Protein AF-A0A7D9E932-F1 (afdb_monomer_lite)

pLDDT: mean 78.74, std 15.45, range [31.06, 96.38]

Secondary structure (DSSP, 8-state):
---SHHHHHH--TTPPPPP---TTSPPPTTHHHHHHSHHHHHHHHHHHHHHHHT----TT--EEEEETTEEEEEEE-TT--EEEEE-GGG------HHHHHHHHHHHHHHTSS-S-EEEE-S-HHHHHHHHHHTTTSTTEEEE--S--S-----TT--HHHHHHHHHH-HHHHHHHHSTTS-SS--HHHHHHHHHHHHHHH-SS---HHHHHHHHHHTT-

Foldseek 3Di:
DDACPVLVVQQDPPQDADADDADPDDQPPPNVNLVSHPNSVLNVQVRVVVVCQQDQDPQPDWDWGDHQQWIWIWGADPVGHIDIDTDVQLRHNDDDPLVSVLSVLLVVQVVVPDPAAEAEDLDVVSVVVCLVCCVSHPRYHYDDPDDDPDRDDDPPFDPVLLVVLCVPDVVSVVLVVCVPVDPHQDPVSVVSVQQSQCVRQHVDPDGSVVSVVCVVVVVD

Organism: Paramuricea clavata (NCBI:txid317549)

Radius of gyration: 20.84 Å; chains: 1; bounding box: 45×41×61 Å

Sequence (220 aa):
MTLGIERTRRAGKGSEVIKIYGKTQKTPSQFKKFLAHGSNKEHLVEFLFKTWQDLYLRTNIKLIISHGIHCHQLTWDTHGKCHVEDVEGLISDHEEAETRLLLHAKNASDTGEHSSVVIRSPDTDVAISCLRFSVAVPHLYFQTGNGCDSTSAFYGKGKKKAYDVMKSDAKFIECFAGLGESFTASPELVEVLEEFTCKLYSDSSEEIDVCRYKLIAVAS

Structure (mmCIF, N/CA/C/O backbone):
data_AF-A0A7D9E932-F1
#
_entry.id   AF-A0A7D9E932-F1
#
loop_
_atom_site.group_PDB
_atom_site.id
_atom_site.type_symbol
_atom_site.label_atom_id
_atom_site.label_alt_id
_atom_site.label_comp_id
_atom_site.label_asym_id
_atom_site.label_entity_id
_atom_site.label_seq_id
_atom_site.pdbx_PDB_ins_code
_atom_site.Cartn_x
_atom_site.Cartn_y
_atom_site.Cartn_z
_atom_site.occupancy
_atom_site.B_iso_or_equiv
_atom_site.auth_seq_id
_atom_site.auth_comp_id
_atom_site.auth_asym_id
_atom_site.auth_atom_id
_atom_site.pdbx_PDB_model_num
ATOM 1 N N . MET A 1 1 ? 17.860 4.569 15.428 1.00 35.81 1 MET A N 1
ATOM 2 C CA . MET A 1 1 ? 17.926 3.920 14.102 1.00 35.81 1 MET A CA 1
ATOM 3 C C . MET A 1 1 ? 17.838 2.425 14.318 1.00 35.81 1 MET A C 1
ATOM 5 O O . MET A 1 1 ? 18.832 1.809 14.674 1.00 35.81 1 MET A O 1
ATOM 9 N N . THR A 1 2 ? 16.644 1.864 14.177 1.00 36.22 2 THR A N 1
ATOM 10 C CA . THR A 1 2 ? 16.392 0.439 14.406 1.00 36.22 2 THR A CA 1
ATOM 11 C C . THR A 1 2 ? 15.585 -0.070 13.218 1.00 36.22 2 THR A C 1
ATOM 13 O O . THR A 1 2 ? 14.372 -0.209 13.278 1.00 36.22 2 THR A O 1
ATOM 16 N N . LEU A 1 3 ? 16.281 -0.223 12.091 1.00 45.44 3 LEU A N 1
ATOM 17 C CA . LEU A 1 3 ? 15.737 -0.727 10.830 1.00 45.44 3 LEU A CA 1
ATOM 18 C C . LEU A 1 3 ? 15.471 -2.235 10.947 1.00 45.44 3 LEU A C 1
ATOM 20 O O . LEU A 1 3 ? 16.340 -2.980 11.399 1.00 45.44 3 LEU A O 1
ATOM 24 N N . GLY A 1 4 ? 14.309 -2.703 10.500 1.00 52.91 4 GLY A N 1
ATOM 25 C CA . GLY A 1 4 ? 14.080 -4.098 10.132 1.00 52.91 4 GLY A CA 1
ATOM 26 C C . GLY A 1 4 ? 13.747 -5.064 11.262 1.00 52.91 4 GLY A C 1
ATOM 27 O O . GLY A 1 4 ? 13.731 -6.268 10.998 1.00 52.91 4 GLY A O 1
ATOM 28 N N . ILE A 1 5 ? 13.506 -4.612 12.500 1.00 53.53 5 ILE A N 1
ATOM 29 C CA . ILE A 1 5 ? 13.290 -5.525 13.642 1.00 53.53 5 ILE A CA 1
ATOM 30 C C . ILE A 1 5 ? 12.105 -6.459 13.382 1.00 53.53 5 ILE A C 1
ATOM 32 O O . ILE A 1 5 ? 12.244 -7.675 13.517 1.00 53.53 5 ILE A O 1
ATOM 36 N 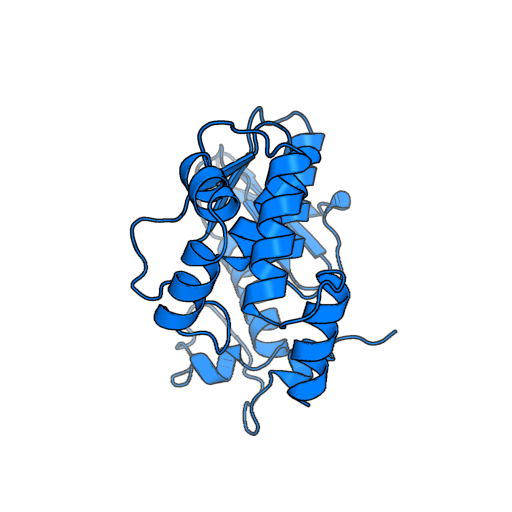N . GLU A 1 6 ? 10.957 -5.923 12.968 1.00 53.88 6 GLU A N 1
ATOM 37 C CA . GLU A 1 6 ? 9.741 -6.725 12.807 1.00 53.88 6 GLU A CA 1
ATOM 38 C C . GLU A 1 6 ? 9.848 -7.682 11.610 1.00 53.88 6 GLU A C 1
ATOM 40 O O . GLU A 1 6 ? 9.486 -8.859 11.705 1.00 53.88 6 GLU A O 1
ATOM 45 N N . ARG A 1 7 ? 10.440 -7.231 10.496 1.00 55.00 7 ARG A N 1
ATOM 46 C CA . ARG A 1 7 ? 10.747 -8.092 9.339 1.00 55.00 7 ARG A CA 1
ATOM 47 C C . ARG A 1 7 ? 11.732 -9.207 9.685 1.00 55.00 7 ARG A C 1
ATOM 49 O O . ARG A 1 7 ? 11.560 -10.328 9.208 1.00 55.00 7 ARG A O 1
ATOM 56 N N . THR A 1 8 ? 12.725 -8.918 10.524 1.00 57.69 8 THR A N 1
ATOM 57 C CA . THR A 1 8 ? 13.708 -9.904 10.995 1.00 57.69 8 THR A CA 1
ATOM 58 C C . THR A 1 8 ? 13.064 -10.901 11.956 1.00 57.69 8 THR A C 1
ATOM 60 O O . THR A 1 8 ? 13.321 -12.097 11.852 1.00 57.69 8 THR A O 1
ATOM 63 N N . ARG A 1 9 ? 12.155 -10.448 12.829 1.00 60.19 9 ARG A N 1
ATOM 64 C CA . ARG A 1 9 ? 11.385 -11.310 13.739 1.00 60.19 9 ARG A CA 1
ATOM 65 C C . ARG A 1 9 ? 10.474 -12.285 12.988 1.00 60.19 9 ARG A C 1
ATOM 67 O O . ARG A 1 9 ? 10.346 -13.437 13.389 1.00 60.19 9 ARG A O 1
ATOM 74 N N . ARG A 1 10 ? 9.851 -11.841 11.887 1.00 56.34 10 ARG A N 1
ATOM 75 C CA . ARG A 1 10 ? 8.979 -12.677 11.036 1.00 56.34 10 ARG A CA 1
ATOM 76 C C . ARG A 1 10 ? 9.749 -13.602 10.084 1.00 56.34 10 ARG A C 1
ATOM 78 O O . ARG A 1 10 ? 9.137 -14.497 9.495 1.00 56.34 10 ARG A O 1
ATOM 85 N N . ALA A 1 11 ? 11.057 -13.405 9.905 1.00 58.44 11 ALA A N 1
ATOM 86 C CA . ALA A 1 11 ? 11.866 -14.261 9.049 1.00 58.44 11 ALA A CA 1
ATOM 87 C C . ALA A 1 11 ? 12.003 -15.657 9.682 1.00 58.44 11 ALA A C 1
ATOM 89 O O . ALA A 1 11 ? 12.594 -15.837 10.745 1.00 58.44 11 ALA A O 1
ATOM 90 N N . GLY A 1 12 ? 11.436 -16.674 9.030 1.00 56.25 12 GLY A N 1
ATOM 91 C CA . GLY A 1 12 ? 11.575 -18.059 9.477 1.00 56.25 12 GLY A CA 1
ATOM 92 C C . GLY A 1 12 ? 13.026 -18.541 9.361 1.00 56.25 12 GLY A C 1
ATOM 93 O O . GLY A 1 12 ? 13.705 -18.249 8.377 1.00 56.25 12 GLY A O 1
ATOM 94 N N . LYS A 1 13 ? 13.505 -19.328 10.335 1.00 56.84 13 LYS A N 1
ATOM 95 C CA . LYS A 1 13 ? 14.818 -19.995 10.242 1.00 56.84 13 LYS A CA 1
ATOM 96 C C . LYS A 1 13 ? 14.912 -20.792 8.927 1.00 56.84 13 LYS A C 1
ATOM 98 O O . LYS A 1 13 ? 14.052 -21.627 8.649 1.00 56.84 13 LYS A O 1
ATOM 103 N N . GLY A 1 14 ? 15.964 -20.548 8.140 1.00 60.78 14 GLY A N 1
ATOM 104 C CA . GLY A 1 14 ? 16.269 -21.298 6.911 1.00 60.78 14 GLY A CA 1
ATOM 105 C C . GLY A 1 14 ? 15.726 -20.717 5.597 1.00 60.78 14 GLY A C 1
ATOM 106 O O . GLY A 1 14 ? 15.675 -21.441 4.606 1.00 60.78 14 GLY A O 1
ATOM 107 N N . SER A 1 15 ? 15.297 -19.451 5.552 1.00 62.91 15 SER A N 1
ATOM 108 C CA . SER A 1 15 ? 15.004 -18.761 4.285 1.00 62.91 15 SER A CA 1
ATOM 109 C C . SER A 1 15 ? 16.269 -18.140 3.685 1.00 62.91 15 SER A C 1
ATOM 111 O O . SER A 1 15 ? 16.874 -17.273 4.312 1.00 62.91 15 SER A O 1
AT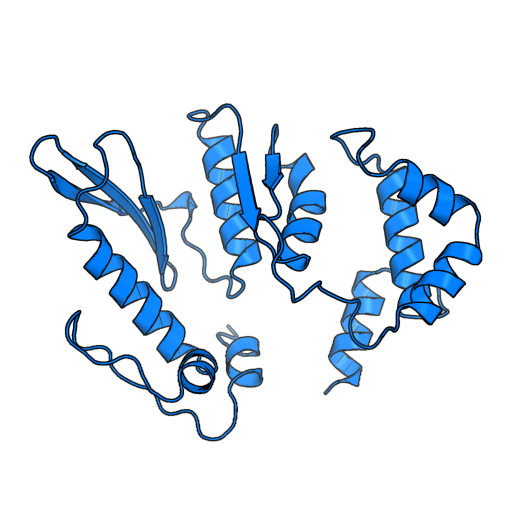OM 113 N N . GLU A 1 16 ? 16.643 -18.548 2.473 1.00 77.19 16 GLU A N 1
ATOM 114 C CA . GLU A 1 16 ? 17.755 -17.952 1.721 1.00 77.19 16 GLU A CA 1
ATOM 115 C C . GLU A 1 16 ? 17.305 -16.730 0.906 1.00 77.19 16 GLU A C 1
ATOM 117 O O . GLU A 1 16 ? 16.154 -16.629 0.460 1.00 77.19 16 GLU A O 1
ATOM 122 N N . VAL A 1 17 ? 18.236 -15.798 0.688 1.00 82.12 17 VAL A N 1
ATOM 123 C CA . VAL A 1 17 ? 18.034 -14.665 -0.221 1.00 82.12 17 VAL A CA 1
ATOM 124 C C . VAL A 1 17 ? 18.154 -15.165 -1.658 1.00 82.12 17 VAL A C 1
ATOM 126 O O . VAL A 1 17 ? 19.215 -15.625 -2.075 1.00 82.12 17 VAL A O 1
ATOM 129 N N . ILE A 1 18 ? 17.075 -15.055 -2.431 1.00 85.06 18 ILE A N 1
ATOM 130 C CA . ILE A 1 18 ? 17.040 -15.467 -3.837 1.00 85.06 18 ILE A CA 1
ATOM 131 C C . ILE A 1 18 ? 17.105 -14.212 -4.706 1.00 85.06 18 ILE A C 1
ATOM 133 O O . ILE A 1 18 ? 16.256 -13.327 -4.598 1.00 85.06 18 ILE A O 1
ATOM 137 N N . LYS A 1 19 ? 18.096 -14.141 -5.601 1.00 85.62 19 LYS A N 1
ATOM 138 C CA . LYS A 1 19 ? 18.164 -13.082 -6.617 1.00 85.62 19 LYS A CA 1
ATOM 139 C C . LYS A 1 19 ? 17.120 -13.306 -7.710 1.00 85.62 19 LYS A C 1
ATOM 141 O O . LYS A 1 19 ? 16.873 -14.436 -8.137 1.00 85.62 19 LYS A O 1
ATOM 146 N N . ILE A 1 20 ? 16.538 -12.206 -8.179 1.00 89.75 20 ILE A N 1
ATOM 147 C CA . ILE A 1 20 ? 15.634 -12.183 -9.328 1.00 89.75 20 ILE A CA 1
ATOM 148 C C . ILE A 1 20 ? 16.407 -11.617 -10.519 1.00 89.75 20 ILE A C 1
ATOM 150 O O . ILE A 1 20 ? 16.841 -10.469 -10.491 1.00 89.75 20 ILE A O 1
ATOM 154 N N . TYR A 1 21 ? 16.605 -12.438 -11.546 1.00 87.12 21 TYR A N 1
ATOM 155 C CA . TYR A 1 21 ? 17.404 -12.118 -12.729 1.00 87.12 21 TYR A CA 1
ATOM 156 C C . TYR A 1 21 ? 16.566 -11.576 -13.891 1.00 87.12 21 TYR A C 1
ATOM 158 O O . TYR A 1 21 ? 17.097 -10.866 -14.740 1.00 87.12 21 TYR A O 1
ATOM 166 N N . GLY A 1 22 ? 15.269 -11.893 -13.956 1.00 87.19 22 GLY A N 1
ATOM 167 C CA . GLY A 1 22 ? 14.402 -11.397 -15.024 1.00 87.19 22 GLY A CA 1
ATOM 168 C C . GLY A 1 22 ? 13.096 -12.170 -15.190 1.00 87.19 22 GLY A C 1
ATOM 169 O O . GLY A 1 22 ? 12.812 -13.121 -14.464 1.00 87.19 22 GLY A O 1
ATOM 170 N N . LYS A 1 23 ? 12.308 -11.764 -16.191 1.00 87.81 23 LYS A N 1
ATOM 171 C CA . LYS A 1 23 ? 10.925 -12.227 -16.429 1.00 87.81 23 LYS A CA 1
ATOM 172 C C . LYS A 1 23 ? 10.796 -13.716 -16.762 1.00 87.81 23 LYS A C 1
ATOM 174 O O . LYS A 1 23 ? 9.731 -14.291 -16.584 1.00 87.81 23 LYS A O 1
ATOM 179 N N . THR A 1 24 ? 11.863 -14.337 -17.258 1.00 90.69 24 THR A N 1
ATOM 180 C CA . THR A 1 24 ? 11.888 -15.755 -17.651 1.00 90.69 24 THR A CA 1
ATOM 181 C C . THR A 1 24 ? 12.283 -16.689 -16.508 1.00 90.69 24 THR A C 1
ATOM 183 O O . THR A 1 24 ? 12.216 -17.911 -16.658 1.00 90.69 24 THR A O 1
ATOM 186 N N . GLN A 1 25 ? 12.698 -16.144 -15.360 1.00 91.56 25 GLN A N 1
ATOM 187 C CA . GLN A 1 25 ? 13.053 -16.938 -14.192 1.00 91.56 25 GLN A CA 1
ATOM 188 C C . GLN A 1 25 ? 11.819 -17.649 -13.630 1.00 91.56 25 GLN A C 1
ATOM 190 O O . GLN A 1 25 ? 10.766 -17.046 -13.426 1.00 91.56 25 GLN A O 1
ATOM 195 N N . LYS A 1 26 ? 11.965 -18.940 -13.319 1.00 90.56 26 LYS A N 1
ATOM 196 C CA . LYS A 1 26 ? 10.908 -19.704 -12.653 1.00 90.56 26 LYS A CA 1
ATOM 197 C C . LYS A 1 26 ? 10.657 -19.157 -11.251 1.00 90.56 26 LYS A C 1
ATOM 199 O O . LYS A 1 26 ? 11.597 -18.910 -10.494 1.00 90.56 26 LYS A O 1
ATOM 204 N N . THR A 1 27 ? 9.385 -19.039 -10.887 1.00 89.50 27 THR A N 1
ATOM 205 C CA . THR A 1 27 ? 8.973 -18.686 -9.528 1.00 89.50 27 THR A CA 1
ATOM 206 C C . THR A 1 27 ? 9.557 -19.687 -8.521 1.00 89.50 27 THR A C 1
ATOM 208 O O . THR A 1 27 ? 9.508 -20.895 -8.778 1.00 89.50 27 THR A O 1
ATOM 211 N N . PRO A 1 28 ? 10.097 -19.226 -7.375 1.00 88.62 28 PRO A N 1
ATOM 212 C CA . PRO A 1 28 ? 10.589 -20.119 -6.332 1.00 88.62 28 PRO A CA 1
ATOM 213 C C . PRO A 1 28 ? 9.526 -21.141 -5.912 1.00 88.62 28 PRO A C 1
ATOM 215 O O . PRO A 1 28 ? 8.409 -20.768 -5.555 1.00 88.62 28 PRO A O 1
ATOM 218 N N . SER A 1 29 ? 9.881 -22.428 -5.903 1.00 87.25 29 SER A N 1
ATOM 219 C CA . SER A 1 29 ? 8.956 -23.519 -5.552 1.00 87.25 29 SER A CA 1
ATOM 220 C C . SER A 1 29 ? 8.418 -23.402 -4.121 1.00 87.25 29 SER A C 1
ATOM 222 O O . SER A 1 29 ? 7.262 -23.720 -3.859 1.00 87.25 29 SER A O 1
ATOM 224 N N . GLN A 1 30 ? 9.228 -22.883 -3.193 1.00 87.81 30 GLN A N 1
ATOM 225 C CA . GLN A 1 30 ? 8.834 -22.581 -1.814 1.00 87.81 30 GLN A CA 1
ATOM 226 C C . GLN A 1 30 ? 8.484 -21.095 -1.640 1.00 87.81 30 GLN A C 1
ATOM 228 O O . GLN A 1 30 ? 9.034 -20.410 -0.777 1.00 87.81 30 GLN A O 1
ATOM 233 N N . PHE A 1 31 ? 7.549 -20.586 -2.448 1.00 88.12 31 PHE A N 1
ATOM 234 C CA . PHE A 1 31 ? 7.222 -19.155 -2.520 1.00 88.12 31 PHE A CA 1
ATOM 235 C C . PHE A 1 31 ? 6.846 -18.523 -1.167 1.00 88.12 31 PHE A C 1
ATOM 237 O O . PHE A 1 31 ? 7.270 -17.412 -0.860 1.00 88.12 31 PHE A O 1
ATOM 244 N N . LYS A 1 32 ? 6.135 -19.254 -0.295 1.00 86.50 32 LYS A N 1
ATOM 245 C CA . LYS A 1 32 ? 5.817 -18.779 1.065 1.00 86.50 32 LYS A CA 1
ATOM 246 C C . LYS A 1 32 ? 7.072 -18.505 1.905 1.00 86.50 32 LYS A C 1
ATOM 248 O O . LYS A 1 32 ? 7.120 -17.502 2.606 1.00 86.50 32 LYS A O 1
ATOM 253 N N . LYS A 1 33 ? 8.100 -19.360 1.815 1.00 85.25 33 LYS A N 1
ATOM 254 C CA . LYS A 1 33 ? 9.379 -19.140 2.515 1.00 85.25 33 LYS A CA 1
ATOM 255 C C . LYS A 1 33 ? 10.189 -18.021 1.876 1.00 85.25 33 LYS A C 1
ATOM 257 O O . LYS A 1 33 ? 10.815 -17.250 2.591 1.00 85.25 33 LYS A O 1
ATOM 262 N N . PHE A 1 34 ? 10.140 -17.911 0.548 1.00 88.81 34 PHE A N 1
ATOM 263 C CA . PHE A 1 34 ? 10.743 -16.790 -0.167 1.00 88.81 34 PHE A CA 1
ATOM 264 C C . PHE A 1 34 ? 10.185 -15.455 0.351 1.00 88.81 34 PHE A C 1
ATOM 266 O O . PHE A 1 34 ? 10.967 -14.601 0.760 1.00 88.81 34 PHE A O 1
ATOM 273 N N . LEU A 1 35 ? 8.856 -15.317 0.448 1.00 87.50 35 LEU A N 1
ATOM 274 C CA . LEU A 1 35 ? 8.197 -14.114 0.973 1.00 87.50 35 LEU A CA 1
ATOM 275 C C . LEU A 1 35 ? 8.390 -13.899 2.483 1.00 87.50 35 LEU A C 1
ATOM 277 O O . LEU A 1 35 ? 8.187 -12.787 2.966 1.00 87.50 35 LEU A O 1
ATOM 281 N N . ALA A 1 36 ? 8.774 -14.916 3.255 1.00 84.38 36 ALA A N 1
ATOM 282 C CA . ALA A 1 36 ? 9.062 -14.733 4.678 1.00 84.38 36 ALA A CA 1
ATOM 283 C C . ALA A 1 36 ? 10.303 -13.848 4.909 1.00 84.38 36 ALA A C 1
ATOM 285 O O . ALA A 1 36 ? 10.392 -13.190 5.940 1.00 84.38 36 ALA A O 1
ATOM 286 N N . HIS A 1 37 ? 11.218 -13.768 3.937 1.00 84.38 37 HIS A N 1
ATOM 287 C CA . HIS A 1 37 ? 12.434 -12.964 4.036 1.00 84.38 37 HIS A CA 1
ATOM 288 C C . HIS A 1 37 ? 12.218 -11.528 3.524 1.00 84.38 37 HIS A C 1
ATOM 290 O O . HIS A 1 37 ? 11.774 -11.323 2.392 1.00 84.38 37 HIS A O 1
ATOM 296 N N . GLY A 1 38 ? 12.590 -10.522 4.324 1.00 82.56 38 GLY A N 1
ATOM 297 C CA . GLY A 1 38 ? 12.427 -9.098 3.984 1.00 82.56 38 GLY A CA 1
ATOM 298 C C . GLY A 1 38 ? 13.089 -8.705 2.660 1.00 82.56 38 GLY A C 1
ATOM 299 O O . GLY A 1 38 ? 12.413 -8.228 1.754 1.00 82.56 38 GLY A O 1
ATOM 300 N N . SER A 1 39 ? 14.377 -9.018 2.488 1.00 86.38 39 SER A N 1
ATOM 301 C CA . SER A 1 39 ? 15.112 -8.694 1.251 1.00 86.38 39 SER A CA 1
ATOM 302 C C . SER A 1 39 ? 14.509 -9.328 -0.006 1.00 86.38 39 SER A C 1
ATOM 304 O O . SER A 1 39 ? 14.548 -8.737 -1.076 1.00 86.38 39 SER A O 1
ATOM 306 N N . ASN A 1 40 ? 13.911 -10.518 0.099 1.00 90.19 40 ASN A N 1
ATOM 307 C CA . ASN A 1 40 ? 13.250 -11.160 -1.039 1.00 90.19 40 ASN A CA 1
ATOM 308 C C . ASN A 1 40 ? 11.986 -10.402 -1.461 1.00 90.19 40 ASN A C 1
ATOM 310 O O . ASN A 1 40 ? 11.724 -10.276 -2.655 1.00 90.19 40 ASN A O 1
ATOM 314 N N . LYS A 1 41 ? 11.222 -9.869 -0.496 1.00 87.81 41 LYS A N 1
ATOM 315 C CA . LYS A 1 41 ? 10.086 -8.981 -0.780 1.00 87.81 41 LYS A CA 1
ATOM 316 C C . LYS A 1 41 ? 10.556 -7.702 -1.466 1.00 87.81 41 LYS A C 1
ATOM 318 O O . LYS A 1 41 ? 9.973 -7.321 -2.471 1.00 87.81 41 LYS A O 1
ATOM 323 N N . GLU A 1 42 ? 11.620 -7.078 -0.969 1.00 88.69 42 GLU A N 1
ATOM 324 C CA . GLU A 1 42 ? 12.179 -5.860 -1.572 1.00 88.69 42 GLU A CA 1
ATOM 325 C C . GLU A 1 42 ? 12.653 -6.105 -3.007 1.00 88.69 42 GLU A C 1
ATOM 327 O O . GLU A 1 42 ? 12.234 -5.391 -3.916 1.00 88.69 42 GLU A O 1
ATOM 332 N N . HIS A 1 43 ? 13.424 -7.171 -3.241 1.00 91.06 43 HIS A N 1
ATOM 333 C CA . HIS A 1 43 ? 13.830 -7.564 -4.591 1.00 91.06 43 HIS A CA 1
ATOM 334 C C . HIS A 1 43 ? 12.631 -7.861 -5.499 1.00 91.06 43 HIS A C 1
ATOM 336 O O . HIS A 1 43 ? 12.673 -7.534 -6.683 1.00 91.06 43 HIS A O 1
ATOM 342 N N . LEU A 1 44 ? 11.568 -8.476 -4.968 1.00 92.56 44 LEU A N 1
ATOM 343 C CA . LEU A 1 44 ? 10.350 -8.747 -5.729 1.00 92.56 44 LEU A CA 1
ATOM 344 C C . LEU A 1 44 ? 9.651 -7.453 -6.151 1.00 92.56 44 LEU A C 1
ATOM 346 O O . LEU A 1 44 ? 9.288 -7.329 -7.316 1.00 92.56 44 LEU A O 1
ATOM 350 N N . VAL A 1 45 ? 9.479 -6.495 -5.242 1.00 92.31 45 VAL A N 1
ATOM 351 C CA . VAL A 1 45 ? 8.827 -5.217 -5.559 1.00 92.31 45 VAL A CA 1
ATOM 352 C C . VAL A 1 45 ? 9.674 -4.397 -6.541 1.00 92.31 45 VAL A C 1
ATOM 354 O O . VAL A 1 45 ? 9.127 -3.859 -7.499 1.00 92.31 45 VAL A O 1
ATOM 357 N N . GLU A 1 46 ? 10.999 -4.379 -6.386 1.00 92.88 46 GLU A N 1
ATOM 358 C CA . GLU A 1 46 ? 11.923 -3.738 -7.338 1.00 92.88 46 GLU A CA 1
ATOM 359 C C . GLU A 1 46 ? 11.860 -4.392 -8.731 1.00 92.88 46 GLU A C 1
ATOM 361 O O . GLU A 1 46 ? 11.856 -3.721 -9.767 1.00 92.88 46 GLU A O 1
ATOM 366 N N . PHE A 1 47 ? 11.768 -5.723 -8.781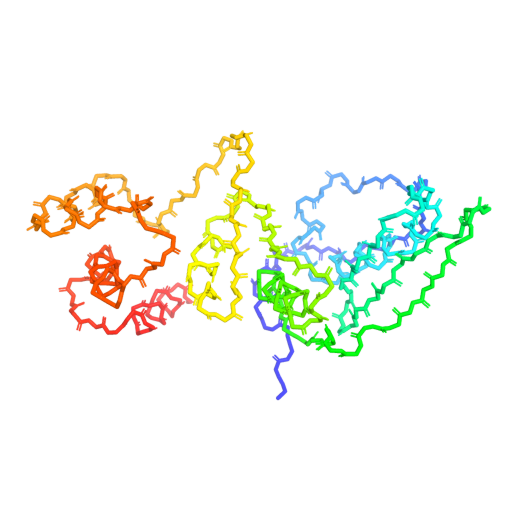 1.00 93.56 47 PHE A N 1
ATOM 367 C CA . PHE A 1 47 ? 11.567 -6.450 -10.031 1.00 93.56 47 PHE A CA 1
ATOM 368 C C . PHE A 1 47 ? 10.220 -6.108 -10.687 1.00 93.56 47 PHE A C 1
ATOM 370 O O . PHE A 1 47 ? 10.165 -5.946 -11.910 1.00 93.56 47 PHE A O 1
ATOM 377 N N . LEU A 1 48 ? 9.148 -5.987 -9.896 1.00 93.12 48 LEU A N 1
ATOM 378 C CA . LEU A 1 48 ? 7.829 -5.572 -10.381 1.00 93.12 48 LEU A CA 1
ATOM 379 C C . LEU A 1 48 ? 7.863 -4.145 -10.922 1.00 93.12 48 LEU A C 1
ATOM 381 O O . LEU A 1 48 ? 7.405 -3.936 -12.039 1.00 93.12 48 LEU A O 1
ATOM 385 N N . PHE A 1 49 ? 8.476 -3.203 -10.202 1.00 93.75 49 PHE A N 1
ATOM 386 C CA . PHE A 1 49 ? 8.681 -1.828 -10.659 1.00 93.75 49 PHE A CA 1
ATOM 387 C C . PHE A 1 49 ? 9.336 -1.785 -12.045 1.00 93.75 49 PHE A C 1
ATOM 389 O O . PHE A 1 49 ? 8.788 -1.179 -12.962 1.00 93.75 49 PHE A O 1
ATOM 396 N N . LYS A 1 50 ? 10.461 -2.488 -12.230 1.00 92.94 50 LYS A N 1
ATOM 397 C CA . LYS A 1 50 ? 11.161 -2.552 -13.525 1.00 92.94 50 LYS A CA 1
ATOM 398 C C . LYS A 1 50 ? 10.326 -3.222 -14.607 1.00 92.94 50 LYS A C 1
ATOM 400 O O . LYS A 1 50 ? 10.237 -2.730 -15.724 1.00 92.94 50 LYS A O 1
ATOM 405 N N . THR A 1 51 ? 9.698 -4.347 -14.279 1.00 91.81 51 THR A N 1
ATOM 406 C CA . THR A 1 51 ? 8.897 -5.119 -15.238 1.00 91.81 51 THR A CA 1
ATOM 407 C C . THR A 1 51 ? 7.660 -4.359 -15.694 1.00 91.81 51 THR A C 1
ATOM 409 O O . THR A 1 51 ? 7.252 -4.507 -16.846 1.00 91.81 51 THR A O 1
ATOM 412 N N . TRP A 1 52 ? 7.063 -3.566 -14.805 1.00 91.00 52 TRP A N 1
ATOM 413 C CA . TRP A 1 52 ? 5.858 -2.804 -15.090 1.00 91.00 52 TRP A CA 1
ATOM 414 C C . TRP A 1 52 ? 6.097 -1.590 -15.975 1.00 91.00 52 TRP A C 1
ATOM 416 O O . TRP A 1 52 ? 5.165 -1.202 -16.665 1.00 91.00 52 TRP A O 1
ATOM 426 N N . GLN A 1 53 ? 7.321 -1.065 -16.069 1.00 91.12 53 GLN A N 1
ATOM 427 C CA . GLN A 1 53 ? 7.655 -0.029 -17.057 1.00 91.12 53 GLN A CA 1
ATOM 428 C C . GLN A 1 53 ? 7.438 -0.515 -18.500 1.00 91.12 53 GLN A C 1
ATOM 430 O O . GLN A 1 53 ? 7.032 0.258 -19.361 1.00 91.12 53 GLN A O 1
ATOM 435 N N . ASP A 1 54 ? 7.612 -1.814 -18.752 1.00 87.50 54 ASP A N 1
ATOM 436 C CA . ASP A 1 54 ? 7.378 -2.416 -20.070 1.00 87.50 54 ASP A CA 1
ATOM 437 C C . ASP A 1 54 ? 5.897 -2.766 -20.331 1.00 87.50 54 ASP A C 1
ATOM 439 O O . ASP A 1 54 ? 5.573 -3.334 -21.376 1.00 87.50 54 ASP A O 1
ATOM 443 N N . LEU A 1 55 ? 4.985 -2.511 -19.382 1.00 80.94 55 LEU A N 1
ATOM 444 C CA . LEU A 1 55 ? 3.556 -2.730 -19.605 1.00 80.94 55 LEU A CA 1
ATOM 445 C C . LEU A 1 55 ? 2.985 -1.602 -20.454 1.00 80.94 55 LEU A C 1
ATOM 447 O O . LEU A 1 55 ? 3.138 -0.440 -20.115 1.00 80.94 55 LEU A O 1
ATOM 451 N N . TYR A 1 56 ? 2.217 -1.934 -21.487 1.00 71.19 56 TYR A N 1
ATOM 452 C CA . TYR A 1 56 ? 1.348 -0.945 -22.117 1.00 71.19 56 TYR A CA 1
ATOM 453 C C . TYR A 1 56 ? 0.031 -0.856 -21.340 1.00 71.19 56 TYR A C 1
ATOM 455 O O . TYR A 1 56 ? -0.926 -1.587 -21.613 1.00 71.19 56 TYR A O 1
ATOM 463 N N . LEU A 1 57 ? -0.008 0.008 -20.326 1.00 67.69 57 LEU A N 1
ATOM 464 C CA . LEU A 1 57 ? -1.267 0.411 -19.703 1.00 67.69 57 LEU A CA 1
ATOM 465 C C . LEU A 1 57 ? -1.926 1.499 -20.561 1.00 67.69 57 LEU A C 1
ATOM 467 O O . LEU A 1 57 ? -1.254 2.259 -21.253 1.00 67.69 57 LEU A O 1
ATOM 471 N N . ARG A 1 58 ? -3.264 1.559 -20.548 1.00 66.25 58 ARG A N 1
ATOM 472 C CA . ARG A 1 58 ? -4.010 2.610 -21.263 1.00 66.25 58 ARG A CA 1
ATOM 473 C C . ARG A 1 58 ? -3.467 3.986 -20.852 1.00 66.25 58 ARG A C 1
ATOM 475 O O . ARG A 1 58 ? -3.218 4.199 -19.670 1.00 66.25 58 ARG A O 1
ATOM 482 N N . THR A 1 59 ? -3.397 4.927 -21.795 1.00 66.12 59 THR A N 1
ATOM 483 C CA . THR A 1 59 ? -2.796 6.276 -21.650 1.00 66.12 59 THR A CA 1
ATOM 484 C C . THR A 1 59 ? -3.358 7.141 -20.514 1.00 66.12 59 THR A C 1
ATOM 486 O O . THR A 1 59 ? -2.820 8.199 -20.221 1.00 66.12 59 THR A O 1
ATOM 489 N N . ASN A 1 60 ? -4.441 6.710 -19.865 1.00 76.94 60 ASN A N 1
ATOM 490 C CA . ASN A 1 60 ? -5.146 7.467 -18.830 1.00 76.94 60 ASN A CA 1
ATOM 491 C C . ASN A 1 60 ? -4.966 6.843 -17.436 1.00 76.94 60 ASN A C 1
ATOM 493 O O . ASN A 1 60 ? -5.720 7.155 -16.518 1.00 76.94 60 ASN A O 1
ATOM 497 N N . ILE A 1 61 ? -4.032 5.900 -17.293 1.00 85.75 61 ILE A N 1
ATOM 498 C CA . ILE A 1 61 ? -3.735 5.229 -16.030 1.00 85.75 61 ILE A CA 1
ATOM 499 C C . ILE A 1 61 ? -2.366 5.698 -15.547 1.00 85.75 61 ILE A C 1
ATOM 501 O O . ILE A 1 61 ? -1.352 5.490 -16.210 1.00 85.75 61 ILE A O 1
ATOM 505 N N . LYS A 1 62 ? -2.360 6.303 -14.361 1.00 89.06 62 LYS A N 1
ATOM 506 C CA . LYS A 1 62 ? -1.164 6.620 -13.582 1.00 89.06 62 LYS A CA 1
ATOM 507 C C . LYS A 1 62 ? -0.925 5.464 -12.611 1.00 89.06 62 LYS A C 1
ATOM 509 O O . LYS A 1 62 ? -1.819 5.127 -11.836 1.00 89.06 62 LYS A O 1
ATOM 514 N N . LEU A 1 63 ? 0.249 4.839 -12.663 1.00 92.75 63 LEU A N 1
ATOM 515 C CA . LEU A 1 63 ? 0.632 3.796 -11.712 1.00 92.75 63 LEU A CA 1
ATOM 516 C C . LEU A 1 63 ? 1.623 4.377 -10.710 1.00 92.75 63 LEU A C 1
ATOM 518 O O . LEU A 1 63 ? 2.688 4.834 -11.100 1.00 92.75 63 LEU A O 1
ATOM 522 N N . ILE A 1 64 ? 1.292 4.333 -9.424 1.00 93.69 64 ILE A N 1
ATOM 523 C CA . ILE A 1 64 ? 2.191 4.762 -8.353 1.00 93.69 64 ILE A CA 1
ATOM 524 C C . ILE A 1 64 ? 2.613 3.523 -7.567 1.00 93.69 64 ILE A C 1
ATOM 526 O O . ILE A 1 64 ? 1.767 2.743 -7.129 1.00 93.69 64 ILE A O 1
ATOM 530 N N . ILE A 1 65 ? 3.918 3.315 -7.408 1.00 93.56 65 ILE A N 1
ATOM 531 C CA . ILE A 1 65 ? 4.472 2.145 -6.723 1.00 93.56 65 ILE A CA 1
ATOM 532 C C . ILE A 1 65 ? 5.521 2.561 -5.697 1.00 93.56 65 ILE A C 1
ATOM 534 O O . ILE A 1 65 ? 6.442 3.319 -5.996 1.00 93.56 65 ILE A O 1
ATOM 538 N N . SER A 1 66 ? 5.389 2.043 -4.477 1.00 92.69 66 SER A N 1
ATOM 539 C CA . SER A 1 66 ? 6.421 2.154 -3.445 1.00 92.69 66 SER A CA 1
ATOM 540 C C . SER A 1 66 ? 7.364 0.964 -3.497 1.00 92.69 66 SER A C 1
ATOM 542 O O . SER A 1 66 ? 6.912 -0.180 -3.512 1.00 92.69 66 SER A O 1
ATOM 544 N N . HIS A 1 67 ? 8.668 1.225 -3.453 1.00 90.75 67 HIS A N 1
ATOM 545 C CA . HIS A 1 67 ? 9.709 0.203 -3.360 1.00 90.75 67 HIS A CA 1
ATOM 546 C C . HIS A 1 67 ? 10.913 0.751 -2.586 1.00 90.75 67 HIS A C 1
ATOM 548 O O . HIS A 1 67 ? 11.296 1.910 -2.736 1.00 90.75 67 HIS A O 1
ATOM 554 N N . GLY A 1 68 ? 11.462 -0.048 -1.666 1.00 88.25 68 GLY A N 1
ATOM 555 C CA . GLY A 1 68 ? 12.447 0.457 -0.704 1.00 88.25 68 GLY A CA 1
ATOM 556 C C . GLY A 1 68 ? 11.888 1.640 0.095 1.00 88.25 68 GLY A C 1
ATOM 557 O O . GLY A 1 68 ? 10.806 1.536 0.669 1.00 88.25 68 GLY A O 1
ATOM 558 N N . ILE A 1 69 ? 12.597 2.768 0.113 1.00 89.44 69 ILE A N 1
ATOM 559 C CA . ILE A 1 69 ? 12.101 4.025 0.703 1.00 89.44 69 ILE A CA 1
ATOM 560 C C . ILE A 1 69 ? 11.405 4.939 -0.313 1.00 89.44 69 ILE A C 1
ATOM 562 O O . ILE A 1 69 ? 10.776 5.920 0.070 1.00 89.44 69 ILE A O 1
ATOM 566 N N . HIS A 1 70 ? 11.527 4.627 -1.601 1.00 93.00 70 HIS A N 1
ATOM 567 C CA . HIS A 1 70 ? 11.094 5.493 -2.684 1.00 93.00 70 HIS A CA 1
ATOM 568 C C . HIS A 1 70 ? 9.667 5.181 -3.115 1.00 93.00 70 HIS A C 1
ATOM 570 O O . HIS A 1 70 ? 9.120 4.094 -2.884 1.00 93.00 70 HIS A O 1
ATOM 576 N N . CYS A 1 71 ? 9.077 6.144 -3.808 1.00 95.44 71 CYS A N 1
ATOM 577 C CA . CYS A 1 71 ? 7.826 5.962 -4.503 1.00 95.44 71 CYS A CA 1
ATOM 578 C C . CYS A 1 71 ? 7.928 6.603 -5.879 1.00 95.44 71 CYS A C 1
ATOM 580 O O . CYS A 1 71 ? 8.346 7.751 -5.987 1.00 95.44 71 CYS A O 1
ATOM 582 N N . HIS A 1 72 ? 7.557 5.853 -6.913 1.00 95.94 72 HIS A N 1
ATOM 583 C CA . HIS A 1 72 ? 7.644 6.311 -8.291 1.00 95.94 72 HIS A CA 1
ATOM 584 C C . HIS A 1 72 ? 6.274 6.288 -8.952 1.00 95.94 72 HIS A C 1
ATOM 586 O O . HIS A 1 72 ? 5.488 5.356 -8.758 1.00 95.94 72 HIS A O 1
ATOM 592 N N . GLN A 1 73 ? 6.030 7.300 -9.770 1.00 94.50 73 GLN A N 1
ATOM 593 C CA . GLN A 1 73 ? 4.931 7.406 -10.707 1.00 94.50 73 GLN A CA 1
ATOM 594 C C . GLN A 1 73 ? 5.384 6.888 -12.074 1.00 94.50 73 GLN A C 1
ATOM 596 O O . GLN A 1 73 ? 6.444 7.266 -12.565 1.00 94.50 73 GLN A O 1
ATOM 601 N N . LEU A 1 74 ? 4.564 6.043 -12.690 1.00 94.06 74 LEU A N 1
ATOM 602 C CA . LEU A 1 74 ? 4.722 5.540 -14.046 1.00 94.06 74 LEU A CA 1
ATOM 603 C C . LEU A 1 74 ? 3.527 6.010 -14.882 1.00 94.06 74 LEU A C 1
ATOM 605 O O . LEU A 1 74 ? 2.367 5.794 -14.509 1.00 94.06 74 LEU A O 1
ATOM 609 N N . THR A 1 75 ? 3.817 6.648 -16.010 1.00 92.50 75 THR A N 1
ATOM 610 C CA . THR A 1 75 ? 2.841 7.079 -17.022 1.00 92.50 75 THR A CA 1
ATOM 611 C C . THR A 1 75 ? 3.316 6.651 -18.408 1.00 92.50 75 THR A C 1
ATOM 613 O O . THR A 1 75 ? 4.506 6.426 -18.616 1.00 92.50 75 THR A O 1
ATOM 616 N N . TRP A 1 76 ? 2.400 6.511 -19.367 1.00 90.75 76 TRP A N 1
ATOM 617 C CA . TRP A 1 76 ? 2.728 6.057 -20.722 1.00 90.75 76 TRP A CA 1
ATOM 618 C C . TRP A 1 76 ? 2.236 7.049 -21.761 1.00 90.75 76 TRP A C 1
ATOM 620 O O . TRP A 1 76 ? 1.088 7.494 -21.706 1.00 90.75 76 TRP A O 1
ATOM 630 N N . ASP A 1 77 ? 3.104 7.377 -22.717 1.00 88.00 77 ASP A N 1
ATOM 631 C CA . ASP A 1 77 ? 2.732 8.218 -23.849 1.00 88.00 77 ASP A CA 1
ATOM 632 C C . ASP A 1 77 ? 1.871 7.457 -24.876 1.00 88.00 77 ASP A C 1
ATOM 634 O O . ASP A 1 77 ? 1.618 6.251 -24.775 1.00 88.00 77 ASP A O 1
ATOM 638 N N . THR A 1 78 ? 1.418 8.162 -25.914 1.00 85.75 78 THR A N 1
ATOM 639 C CA . THR A 1 78 ? 0.599 7.575 -26.986 1.00 85.75 78 THR A CA 1
ATOM 640 C C . THR A 1 78 ? 1.321 6.489 -27.788 1.00 85.75 78 THR A C 1
ATOM 642 O O . THR A 1 78 ? 0.663 5.719 -28.484 1.00 85.75 78 THR A O 1
ATOM 645 N N . HIS A 1 79 ? 2.650 6.407 -27.695 1.00 86.19 79 HIS A N 1
ATOM 646 C CA . HIS A 1 79 ? 3.487 5.401 -28.350 1.00 86.19 79 HIS A CA 1
ATOM 647 C C . HIS A 1 79 ? 3.852 4.241 -27.410 1.00 86.19 79 HIS A C 1
ATOM 649 O O . HIS A 1 79 ? 4.557 3.320 -27.819 1.00 86.19 79 HIS A O 1
ATOM 655 N N . GLY A 1 80 ? 3.367 4.264 -26.164 1.00 83.25 80 GLY A N 1
ATOM 656 C CA . GLY A 1 80 ? 3.627 3.238 -25.162 1.00 83.25 80 GLY A CA 1
ATOM 657 C C . GLY A 1 80 ? 4.978 3.349 -24.470 1.00 83.25 80 GLY A C 1
ATOM 658 O O . GLY A 1 80 ? 5.388 2.405 -23.798 1.00 83.25 80 GLY A O 1
ATOM 659 N N . LYS A 1 81 ? 5.675 4.481 -24.599 1.00 89.38 81 LYS A N 1
ATOM 660 C CA . LYS A 1 81 ? 6.901 4.736 -23.847 1.00 89.38 81 LYS A CA 1
ATOM 661 C C . LYS A 1 81 ? 6.551 5.097 -22.404 1.00 89.38 81 LYS A C 1
ATOM 663 O O . LYS A 1 81 ? 5.775 6.021 -22.168 1.00 89.38 81 LYS A O 1
ATOM 668 N N . CYS A 1 82 ? 7.147 4.384 -21.449 1.00 92.19 82 CYS A N 1
ATOM 669 C CA . CYS A 1 82 ? 7.006 4.685 -20.027 1.00 92.19 82 CYS A CA 1
ATOM 670 C C . CYS A 1 82 ? 7.845 5.907 -19.637 1.00 92.19 82 CYS A C 1
ATOM 672 O O . CYS A 1 82 ? 9.029 6.001 -19.971 1.00 92.19 82 CYS A O 1
ATOM 674 N N . HIS A 1 83 ? 7.238 6.798 -18.869 1.00 93.25 83 HIS A N 1
ATOM 675 C CA . HIS A 1 83 ? 7.873 7.889 -18.148 1.00 93.25 83 HIS A CA 1
ATOM 676 C C . HIS A 1 83 ? 7.835 7.562 -16.659 1.00 93.25 83 HIS A C 1
ATOM 678 O O . HIS A 1 83 ? 6.833 7.042 -16.169 1.00 93.25 83 HIS A O 1
ATOM 684 N N . VAL A 1 84 ? 8.940 7.819 -15.964 1.00 95.81 84 VAL A N 1
ATOM 685 C CA . VAL A 1 84 ? 9.100 7.508 -14.543 1.00 95.81 84 VAL A CA 1
ATOM 686 C C . VAL A 1 84 ? 9.490 8.783 -13.814 1.00 95.81 84 VAL A C 1
ATOM 688 O O . VAL A 1 84 ? 10.441 9.447 -14.220 1.00 95.81 84 VAL A O 1
ATOM 691 N N . GLU A 1 85 ? 8.766 9.105 -12.748 1.00 96.38 85 GLU A N 1
ATOM 692 C CA . GLU A 1 85 ? 8.996 10.286 -11.913 1.00 96.38 85 GLU A CA 1
ATOM 693 C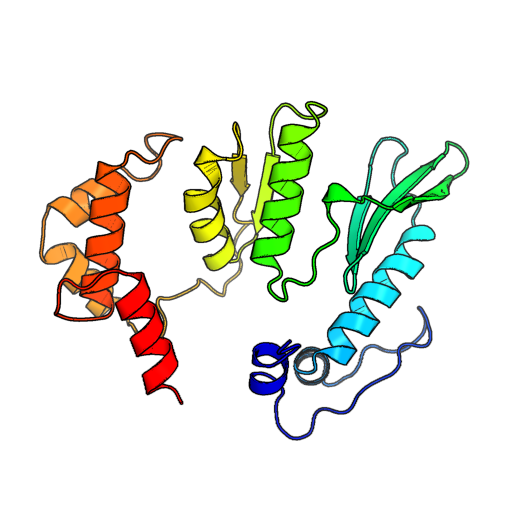 C . GLU A 1 85 ? 8.964 9.898 -10.435 1.00 96.38 85 GLU A C 1
ATOM 695 O O . GLU A 1 85 ? 8.178 9.038 -10.032 1.00 96.38 85 GLU A O 1
ATOM 700 N N . ASP A 1 86 ? 9.807 10.527 -9.621 1.00 95.69 86 ASP A N 1
ATOM 701 C CA . ASP A 1 86 ? 9.747 10.393 -8.167 1.00 95.69 86 ASP A CA 1
ATOM 702 C C . ASP A 1 86 ? 8.514 11.112 -7.608 1.00 95.69 86 ASP A C 1
ATOM 704 O O . ASP A 1 86 ? 8.158 12.210 -8.035 1.00 95.69 86 ASP A O 1
ATOM 708 N N . VAL A 1 87 ? 7.879 10.508 -6.604 1.00 94.81 87 VAL A N 1
ATOM 709 C CA . VAL A 1 87 ? 6.798 11.134 -5.838 1.00 94.81 87 VAL A CA 1
ATOM 710 C C . VAL A 1 87 ? 7.326 11.445 -4.443 1.00 94.81 87 VAL A C 1
ATOM 712 O O . VAL A 1 87 ? 7.186 10.640 -3.521 1.00 94.81 87 VAL A O 1
ATOM 715 N N . GLU A 1 88 ? 7.960 12.611 -4.289 1.00 91.31 88 GLU A N 1
ATOM 716 C CA . GLU A 1 88 ? 8.657 13.005 -3.053 1.00 91.31 88 GLU A CA 1
ATOM 717 C C . GLU A 1 88 ? 7.764 12.919 -1.805 1.00 91.31 88 GLU A C 1
ATOM 719 O O . GLU A 1 88 ? 8.193 12.409 -0.771 1.00 91.31 88 GLU A O 1
ATOM 724 N N . GLY A 1 89 ? 6.493 13.324 -1.916 1.00 88.19 89 GLY A N 1
ATOM 725 C CA . GLY A 1 89 ? 5.516 13.261 -0.819 1.00 88.19 89 GLY A CA 1
ATOM 726 C C . GLY A 1 89 ? 5.153 11.844 -0.351 1.00 88.19 89 GLY A C 1
ATOM 727 O O . GLY A 1 89 ? 4.499 11.688 0.678 1.00 88.19 89 GLY A O 1
ATOM 728 N N . LEU A 1 90 ? 5.577 10.811 -1.085 1.00 92.75 90 LEU A N 1
ATOM 729 C CA . LEU A 1 90 ? 5.336 9.400 -0.776 1.00 92.75 90 LEU A CA 1
ATOM 730 C C . LEU A 1 90 ? 6.607 8.637 -0.375 1.00 92.75 90 LEU A C 1
ATOM 732 O O . LEU A 1 90 ? 6.553 7.418 -0.182 1.00 92.75 90 LEU A O 1
ATOM 736 N N . ILE A 1 91 ? 7.745 9.324 -0.235 1.00 89.50 91 ILE A N 1
ATOM 737 C CA . ILE A 1 91 ? 8.963 8.733 0.328 1.00 89.50 91 ILE A CA 1
ATOM 738 C C . ILE A 1 91 ? 8.689 8.352 1.787 1.00 89.50 91 ILE A C 1
ATOM 740 O O . ILE A 1 91 ? 8.210 9.157 2.583 1.00 89.50 91 ILE A O 1
ATOM 744 N N . SER A 1 92 ? 8.970 7.100 2.143 1.00 86.94 92 SER A N 1
ATOM 745 C CA . SER A 1 92 ? 8.686 6.575 3.478 1.00 86.94 92 SER A CA 1
ATOM 746 C C . SER A 1 92 ? 9.572 5.381 3.803 1.00 86.94 92 SER A C 1
ATOM 748 O O . SER A 1 92 ? 9.738 4.469 2.991 1.00 86.94 92 SER A O 1
ATOM 750 N N . ASP A 1 93 ? 10.102 5.348 5.020 1.00 83.38 93 ASP A N 1
ATOM 751 C CA . ASP A 1 93 ? 10.841 4.219 5.586 1.00 83.38 93 ASP A CA 1
ATOM 752 C C . ASP A 1 93 ? 9.949 3.259 6.394 1.00 83.38 93 ASP A C 1
ATOM 754 O O . ASP A 1 93 ? 10.422 2.214 6.837 1.00 83.38 93 ASP A O 1
ATOM 758 N N . HIS A 1 94 ? 8.647 3.547 6.520 1.00 78.75 94 HIS A N 1
ATOM 759 C CA . HIS A 1 94 ? 7.712 2.720 7.282 1.00 78.75 94 HIS A CA 1
ATOM 760 C C . HIS A 1 94 ? 7.634 1.300 6.707 1.00 78.75 94 HIS A C 1
ATOM 762 O O . HIS A 1 94 ? 7.575 1.119 5.492 1.00 78.75 94 HIS A O 1
ATOM 768 N N . GLU A 1 95 ? 7.642 0.261 7.538 1.00 70.88 95 GLU A N 1
ATOM 769 C CA . GLU A 1 95 ? 7.786 -1.116 7.036 1.00 70.88 95 GLU A CA 1
ATOM 770 C C . GLU A 1 95 ? 6.473 -1.771 6.593 1.00 70.88 95 GLU A C 1
ATOM 772 O O . GLU A 1 95 ? 6.507 -2.673 5.746 1.00 70.88 95 GLU A O 1
ATOM 777 N N . GLU A 1 96 ? 5.355 -1.333 7.170 1.00 78.81 96 GLU A N 1
ATOM 778 C CA . GLU A 1 96 ? 4.008 -1.880 6.977 1.00 78.81 96 GLU A CA 1
ATOM 779 C C . GLU A 1 96 ? 3.365 -1.392 5.672 1.00 78.81 96 GLU A C 1
ATOM 781 O O . GLU A 1 96 ? 3.463 -0.219 5.296 1.00 78.81 96 GLU A O 1
ATOM 786 N N . ALA A 1 97 ? 2.715 -2.312 4.958 1.00 83.88 97 ALA A N 1
ATOM 787 C CA . ALA A 1 97 ? 2.142 -2.036 3.644 1.00 83.88 97 ALA A CA 1
ATOM 788 C C . ALA A 1 97 ? 0.853 -1.212 3.762 1.00 83.88 97 ALA A C 1
ATOM 790 O O . ALA A 1 97 ? 0.613 -0.320 2.954 1.00 83.88 97 ALA A O 1
ATOM 791 N N . GLU A 1 98 ? 0.061 -1.479 4.794 1.00 86.12 98 GLU A N 1
ATOM 792 C CA . GLU A 1 98 ? -1.163 -0.783 5.166 1.00 86.12 98 GLU A CA 1
ATOM 793 C C . GLU A 1 98 ? -0.913 0.701 5.465 1.00 86.12 98 GLU A C 1
ATOM 795 O O . GLU A 1 98 ? -1.640 1.559 4.968 1.00 86.12 98 GLU A O 1
ATOM 800 N N . THR A 1 99 ? 0.162 1.039 6.181 1.00 85.19 99 THR A N 1
ATOM 801 C CA . THR A 1 99 ? 0.508 2.436 6.477 1.00 85.19 99 THR A CA 1
ATOM 802 C C . THR A 1 99 ? 0.927 3.180 5.216 1.00 85.19 99 THR A C 1
ATOM 804 O O . THR A 1 99 ? 0.493 4.307 4.983 1.00 85.19 99 THR A O 1
ATOM 807 N N . ARG A 1 100 ? 1.736 2.540 4.359 1.00 89.00 100 ARG A N 1
ATOM 808 C CA . ARG A 1 100 ? 2.107 3.121 3.061 1.00 89.00 100 ARG A CA 1
ATOM 809 C C . ARG A 1 100 ? 0.885 3.299 2.169 1.00 89.00 100 ARG A C 1
ATOM 811 O O . ARG A 1 100 ? 0.744 4.339 1.544 1.00 89.00 100 ARG A O 1
ATOM 818 N N . LEU A 1 101 ? -0.032 2.338 2.153 1.00 92.12 101 LEU A N 1
ATOM 819 C CA . LEU A 1 101 ? -1.286 2.440 1.410 1.00 92.12 101 LEU A CA 1
ATOM 820 C C . LEU A 1 101 ? -2.131 3.640 1.867 1.00 92.12 101 LEU A C 1
ATOM 822 O O . LEU A 1 101 ? -2.669 4.361 1.028 1.00 92.12 101 LEU A O 1
ATOM 826 N N . LEU A 1 102 ? -2.203 3.900 3.175 1.00 90.38 102 LEU A N 1
ATOM 827 C CA . LEU A 1 102 ? -2.878 5.087 3.706 1.00 90.38 102 LEU A CA 1
ATOM 828 C C . LEU A 1 102 ? -2.159 6.394 3.350 1.00 90.38 102 LEU A C 1
ATOM 830 O O . LEU A 1 102 ? -2.824 7.386 3.054 1.00 90.38 102 LEU A O 1
ATOM 834 N N . LEU A 1 103 ? -0.824 6.402 3.313 1.00 91.50 103 LEU A N 1
ATOM 835 C CA . LEU A 1 103 ? -0.052 7.557 2.844 1.00 91.50 103 LEU A CA 1
ATOM 836 C C . LEU A 1 103 ? -0.364 7.878 1.372 1.00 91.50 103 LEU A C 1
ATOM 838 O O . LEU A 1 103 ? -0.575 9.039 1.026 1.00 91.50 103 LEU A O 1
ATOM 842 N N . HIS A 1 104 ? -0.483 6.854 0.520 1.00 93.62 104 HIS A N 1
ATOM 843 C CA . HIS A 1 104 ? -0.916 7.016 -0.875 1.00 93.62 104 HIS A CA 1
ATOM 844 C C . HIS A 1 104 ? -2.331 7.575 -0.973 1.00 93.62 104 HIS A C 1
ATOM 846 O O . HIS A 1 104 ? -2.568 8.506 -1.739 1.00 93.62 104 HIS A O 1
ATOM 852 N N . ALA A 1 105 ? -3.262 7.036 -0.182 1.00 92.88 105 ALA A N 1
ATOM 853 C CA . ALA A 1 105 ? -4.639 7.517 -0.134 1.00 92.88 105 ALA A CA 1
ATOM 854 C C . ALA A 1 105 ? -4.713 8.992 0.276 1.00 92.88 105 ALA A C 1
ATOM 856 O O . ALA A 1 105 ? -5.418 9.779 -0.356 1.00 92.88 105 ALA A O 1
ATOM 857 N N . LYS A 1 106 ? -3.934 9.383 1.289 1.00 91.12 106 LYS A N 1
ATOM 858 C CA . LYS A 1 106 ? -3.838 10.772 1.726 1.00 91.12 106 LYS A CA 1
ATOM 859 C C . LYS A 1 106 ? -3.265 11.678 0.640 1.00 91.12 106 LYS A C 1
ATOM 861 O O . LYS A 1 106 ? -3.886 12.683 0.322 1.00 91.12 106 LYS A O 1
ATOM 866 N N . ASN A 1 107 ? -2.141 11.305 0.030 1.00 92.25 107 ASN A N 1
ATOM 867 C CA . ASN A 1 107 ? -1.550 12.082 -1.059 1.00 92.25 107 ASN A CA 1
ATOM 868 C C . ASN A 1 107 ? -2.531 12.256 -2.228 1.00 92.25 107 ASN A C 1
ATOM 870 O O . ASN A 1 107 ? -2.700 13.359 -2.733 1.00 92.25 107 ASN A O 1
ATOM 874 N N . ALA A 1 108 ? -3.227 11.186 -2.625 1.00 92.06 108 ALA A N 1
ATOM 875 C CA . ALA A 1 108 ? -4.239 11.247 -3.678 1.00 92.06 108 ALA A CA 1
ATOM 876 C C . ALA A 1 108 ? -5.366 12.238 -3.340 1.00 92.06 108 ALA A C 1
ATOM 878 O O . 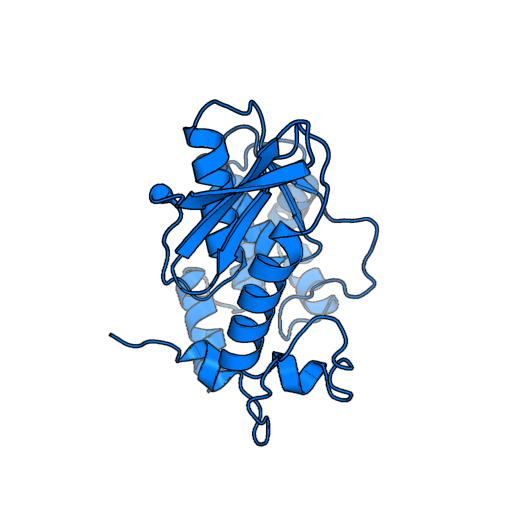ALA A 1 108 ? -5.777 13.008 -4.204 1.00 92.06 108 ALA A O 1
ATOM 879 N N . SER A 1 109 ? -5.819 12.267 -2.085 1.00 90.56 109 SER A N 1
ATOM 880 C CA . SER A 1 109 ? -6.811 13.238 -1.616 1.00 90.56 109 SER A CA 1
ATOM 881 C C . SER A 1 109 ? -6.269 14.670 -1.573 1.00 90.56 109 SER A C 1
ATOM 883 O O . SER A 1 109 ? -6.959 15.594 -1.995 1.00 90.56 109 SER A O 1
ATOM 885 N N . ASP A 1 110 ? -5.043 14.867 -1.087 1.00 89.25 110 ASP A N 1
ATOM 886 C CA . ASP A 1 110 ? -4.445 16.196 -0.904 1.00 89.25 110 ASP A CA 1
ATOM 887 C C . ASP A 1 110 ? -4.097 16.871 -2.246 1.00 89.25 110 ASP A C 1
ATOM 889 O O . ASP A 1 110 ? -4.113 18.097 -2.339 1.00 89.25 110 ASP A O 1
ATOM 893 N N . THR A 1 111 ? -3.831 16.096 -3.307 1.00 86.75 111 THR A N 1
ATOM 894 C CA . THR A 1 111 ? -3.563 16.648 -4.653 1.00 86.75 111 THR A CA 1
ATOM 895 C C . THR A 1 111 ? -4.768 17.365 -5.268 1.00 86.75 111 THR A C 1
ATOM 897 O O . THR A 1 111 ? -4.601 18.170 -6.181 1.00 86.75 111 THR A O 1
ATOM 900 N N . GLY A 1 112 ? -5.989 17.050 -4.819 1.00 82.69 112 GLY A N 1
ATOM 901 C CA . GLY A 1 112 ? -7.224 17.545 -5.428 1.00 82.69 112 GLY A CA 1
ATOM 902 C C . GLY A 1 112 ? -7.501 17.014 -6.843 1.00 82.69 112 GLY A C 1
ATOM 903 O O . GLY A 1 112 ? -8.512 17.387 -7.435 1.00 82.69 112 GLY A O 1
ATOM 904 N N . GLU A 1 113 ? -6.656 16.126 -7.391 1.00 86.06 113 GLU A N 1
ATOM 905 C CA . GLU A 1 113 ? -6.856 15.507 -8.714 1.00 86.06 113 GLU A CA 1
ATOM 906 C C . GLU A 1 113 ? -8.056 14.542 -8.729 1.00 86.06 113 GLU A C 1
ATOM 908 O O . GLU A 1 113 ? -8.597 14.216 -9.791 1.00 86.06 113 GLU A O 1
ATOM 913 N N . HIS A 1 114 ? -8.469 14.050 -7.559 1.00 86.31 114 HIS A N 1
ATOM 914 C CA . HIS A 1 114 ? -9.486 13.016 -7.411 1.00 86.31 114 HIS A CA 1
ATOM 915 C C . HIS A 1 114 ? -10.529 13.412 -6.365 1.00 86.31 114 HIS A C 1
ATOM 917 O O . HIS A 1 114 ? -10.197 13.850 -5.269 1.00 86.31 114 HIS A O 1
ATOM 923 N N . SER A 1 115 ? -11.809 13.205 -6.685 1.00 87.81 115 SER A N 1
ATOM 924 C CA . SER A 1 115 ? -12.928 13.489 -5.774 1.00 87.81 115 SER A CA 1
ATOM 925 C C . SER A 1 115 ? -13.138 12.412 -4.709 1.00 87.81 115 SER A C 1
ATOM 927 O O . SER A 1 115 ? -13.965 12.571 -3.814 1.00 87.81 115 SER A O 1
ATOM 929 N N . SER A 1 116 ? -12.499 11.254 -4.867 1.00 91.50 116 SER A N 1
ATOM 930 C CA . SER A 1 116 ? -12.727 10.076 -4.035 1.00 91.50 116 SER A CA 1
ATOM 931 C C . SER A 1 116 ? -11.532 9.140 -4.092 1.00 91.50 116 SER A C 1
ATOM 933 O O . SER A 1 116 ? -10.902 8.992 -5.141 1.00 91.50 116 SER A O 1
ATOM 935 N N . VAL A 1 117 ? -11.275 8.451 -2.984 1.00 93.31 117 VAL A N 1
ATOM 936 C CA . VAL A 1 117 ? -10.240 7.420 -2.894 1.00 93.31 117 VAL A CA 1
ATOM 937 C C . VAL A 1 117 ? -10.906 6.088 -2.596 1.00 93.31 117 VAL A C 1
ATOM 939 O O . VAL A 1 117 ? -11.733 5.995 -1.696 1.00 93.31 117 VAL A O 1
ATOM 942 N N . VAL A 1 118 ? -10.548 5.042 -3.340 1.00 93.88 118 VAL A N 1
ATOM 943 C CA . VAL A 1 118 ? -11.052 3.685 -3.095 1.00 93.88 118 VAL A CA 1
ATOM 944 C C . VAL A 1 118 ? -9.889 2.778 -2.727 1.00 93.88 118 VAL A C 1
ATOM 946 O O . VAL A 1 118 ? -9.043 2.476 -3.568 1.00 93.88 118 VAL A O 1
ATOM 949 N N . ILE A 1 119 ? -9.871 2.298 -1.486 1.00 92.62 119 ILE A N 1
ATOM 950 C CA . ILE A 1 119 ? -8.946 1.257 -1.048 1.00 92.62 119 ILE A CA 1
ATOM 951 C C . ILE A 1 119 ? -9.608 -0.102 -1.257 1.00 92.62 119 ILE A C 1
ATOM 953 O O . ILE A 1 119 ? -10.664 -0.401 -0.700 1.00 92.62 119 ILE A O 1
ATOM 957 N N . ARG A 1 120 ? -8.963 -0.946 -2.067 1.00 91.75 120 ARG A N 1
ATOM 958 C CA . ARG A 1 120 ? -9.375 -2.333 -2.289 1.00 91.75 120 ARG A CA 1
ATOM 959 C C . ARG A 1 120 ? -8.450 -3.265 -1.533 1.00 91.75 120 ARG A C 1
ATOM 961 O O . ARG A 1 120 ? -7.291 -3.411 -1.911 1.00 91.75 120 ARG A O 1
ATOM 968 N N . SER A 1 121 ? -8.966 -3.915 -0.497 1.00 87.75 121 SER A N 1
ATOM 969 C CA . SER A 1 121 ? -8.215 -4.923 0.245 1.00 87.75 121 SER A CA 1
ATOM 970 C C . SER A 1 121 ? -9.161 -5.935 0.892 1.00 87.75 121 SER A C 1
ATOM 972 O O . SER A 1 121 ? -10.194 -5.539 1.429 1.00 87.75 121 SER A O 1
ATOM 974 N N . PRO A 1 122 ? -8.844 -7.241 0.867 1.00 84.00 122 PRO A N 1
ATOM 975 C CA . PRO A 1 122 ? -9.531 -8.219 1.707 1.00 84.00 122 PRO A CA 1
ATOM 976 C C . PRO A 1 122 ? -9.046 -8.178 3.168 1.00 84.00 122 PRO A C 1
ATOM 978 O O . PRO A 1 122 ? -9.640 -8.831 4.020 1.00 84.00 122 PRO A O 1
ATOM 981 N N . ASP A 1 123 ? -7.959 -7.455 3.450 1.00 81.81 123 ASP A N 1
ATOM 982 C CA . ASP A 1 123 ? -7.313 -7.414 4.757 1.00 81.81 123 ASP A CA 1
ATOM 983 C C . ASP A 1 123 ? -8.088 -6.526 5.742 1.00 81.81 123 ASP A C 1
ATOM 985 O O . ASP A 1 123 ? -8.371 -5.353 5.475 1.00 81.81 123 ASP A O 1
ATOM 989 N N . THR A 1 124 ? -8.435 -7.095 6.895 1.00 82.12 124 THR A N 1
ATOM 990 C CA . THR A 1 124 ? -9.184 -6.395 7.942 1.00 82.12 124 THR A CA 1
ATOM 991 C C . THR A 1 124 ? -8.325 -5.378 8.679 1.00 82.12 124 THR A C 1
ATOM 993 O O . THR A 1 124 ? -8.860 -4.345 9.071 1.00 82.12 124 THR A O 1
ATOM 996 N N . ASP A 1 125 ? -7.014 -5.589 8.805 1.00 81.88 125 ASP A N 1
ATOM 997 C CA . ASP A 1 125 ? -6.131 -4.600 9.431 1.00 81.88 125 ASP A CA 1
ATOM 998 C C . ASP A 1 125 ? -6.081 -3.324 8.576 1.00 81.88 125 ASP A C 1
ATOM 1000 O O . ASP A 1 125 ? -6.131 -2.210 9.107 1.00 81.88 125 ASP A O 1
ATOM 1004 N N . VAL A 1 126 ? -6.136 -3.464 7.244 1.00 87.75 126 VAL A N 1
ATOM 1005 C CA . VAL A 1 126 ? -6.314 -2.326 6.325 1.00 87.75 126 VAL A CA 1
ATOM 1006 C C . VAL A 1 126 ? -7.683 -1.671 6.525 1.00 87.75 126 VAL A C 1
ATOM 1008 O O . VAL A 1 126 ? -7.753 -0.447 6.581 1.00 87.75 126 VAL A O 1
ATOM 1011 N N . ALA A 1 127 ? -8.762 -2.449 6.670 1.00 85.50 127 ALA A N 1
ATOM 1012 C CA . ALA A 1 127 ? -10.113 -1.920 6.889 1.00 85.50 127 ALA A CA 1
ATOM 1013 C C . ALA A 1 127 ? -10.212 -1.080 8.175 1.00 85.50 127 ALA A C 1
ATOM 1015 O O . ALA A 1 127 ? -10.703 0.048 8.149 1.00 85.50 127 ALA A O 1
ATOM 1016 N N . ILE A 1 128 ? -9.695 -1.605 9.291 1.00 83.94 128 ILE A N 1
ATOM 1017 C CA . ILE A 1 128 ? -9.643 -0.901 10.579 1.00 83.94 128 ILE A CA 1
ATOM 1018 C C . ILE A 1 128 ? -8.775 0.353 10.466 1.00 83.94 128 ILE A C 1
ATOM 1020 O O . ILE A 1 128 ? -9.159 1.421 10.946 1.00 83.94 128 ILE A O 1
ATOM 1024 N N . SER A 1 129 ? -7.640 0.259 9.771 1.00 83.12 129 SER A N 1
ATOM 1025 C CA . SER A 1 129 ? -6.781 1.418 9.534 1.00 83.12 129 SER A CA 1
ATOM 1026 C C . SER A 1 129 ? -7.503 2.489 8.703 1.00 83.12 129 SER A C 1
ATOM 1028 O O . SER A 1 129 ? -7.417 3.668 9.033 1.00 83.12 129 SER A O 1
ATOM 1030 N N . CYS A 1 130 ? -8.298 2.103 7.698 1.00 86.19 130 CYS A N 1
ATOM 1031 C CA . CYS A 1 130 ? -9.132 3.029 6.925 1.00 86.19 130 CYS A CA 1
ATOM 1032 C C . CYS A 1 130 ? -10.196 3.718 7.788 1.00 86.19 130 CYS A C 1
ATOM 1034 O O . CYS A 1 130 ? -10.407 4.916 7.619 1.00 86.19 130 CYS A O 1
ATOM 1036 N N . LEU A 1 131 ? -10.835 3.008 8.728 1.00 82.31 131 LEU A N 1
ATOM 1037 C CA . LEU A 1 131 ? -11.805 3.618 9.648 1.00 82.31 131 LEU A CA 1
ATOM 1038 C C . LEU A 1 131 ? -11.152 4.746 10.451 1.00 82.31 131 LEU A C 1
ATOM 1040 O O . LEU A 1 131 ? -11.677 5.857 10.490 1.00 82.31 131 LEU A O 1
ATOM 1044 N N . ARG A 1 132 ? -9.956 4.501 11.001 1.00 78.31 132 ARG A N 1
ATOM 1045 C CA . ARG A 1 132 ? -9.199 5.519 11.742 1.00 78.31 132 ARG A CA 1
ATOM 1046 C C . ARG A 1 132 ? -8.777 6.692 10.857 1.00 78.31 132 ARG A C 1
ATOM 1048 O O . ARG A 1 132 ? -8.794 7.833 11.308 1.00 78.31 132 ARG A O 1
ATOM 1055 N N . PHE A 1 133 ? -8.386 6.417 9.614 1.00 77.38 133 PHE A N 1
ATOM 1056 C CA . PHE A 1 133 ? -7.858 7.425 8.692 1.00 77.38 133 PHE A CA 1
ATOM 1057 C C . PHE A 1 133 ? -8.929 8.171 7.887 1.00 77.38 133 PHE A C 1
ATOM 1059 O O . PHE A 1 133 ? -8.610 9.166 7.240 1.00 77.38 133 PHE A O 1
ATOM 1066 N N . SER A 1 134 ? -10.189 7.735 7.944 1.00 80.62 134 SER A N 1
ATOM 1067 C CA . SER A 1 134 ? -11.303 8.339 7.200 1.00 80.62 134 SER A CA 1
ATOM 1068 C C . SER A 1 134 ? -11.508 9.828 7.510 1.00 80.62 134 SER A C 1
ATOM 1070 O O . SER A 1 134 ? -11.911 10.589 6.638 1.00 80.62 134 SER A O 1
ATOM 1072 N N . VAL A 1 135 ? -11.138 10.274 8.715 1.00 77.50 135 VAL A N 1
ATOM 1073 C CA . VAL A 1 135 ? -11.169 11.694 9.113 1.00 77.50 135 VAL A CA 1
ATOM 1074 C C . VAL A 1 135 ? -10.153 12.536 8.327 1.00 77.50 135 VAL A C 1
ATOM 1076 O O . VAL A 1 135 ? -10.393 13.711 8.065 1.00 77.50 135 VAL A O 1
ATOM 1079 N N . ALA A 1 136 ? -9.021 11.946 7.936 1.00 80.44 136 ALA A N 1
ATOM 1080 C CA . ALA A 1 136 ? -7.940 12.626 7.223 1.00 80.44 136 ALA A CA 1
ATOM 1081 C C . ALA A 1 136 ? -8.065 12.542 5.692 1.00 80.44 136 ALA A C 1
ATOM 1083 O O . ALA A 1 136 ? -7.334 13.241 4.990 1.00 80.44 136 ALA A O 1
ATOM 1084 N N . VAL A 1 137 ? -8.949 11.677 5.182 1.00 84.44 137 VAL A N 1
ATOM 1085 C CA . VAL A 1 137 ? -9.144 11.411 3.751 1.00 84.44 137 VAL A CA 1
ATOM 1086 C C . VAL A 1 137 ? -10.645 11.473 3.445 1.00 84.44 137 VAL A C 1
ATOM 1088 O O . VAL A 1 137 ? -11.338 10.456 3.552 1.00 84.44 137 VAL A O 1
ATOM 1091 N N . PRO A 1 138 ? -11.174 12.657 3.085 1.00 83.56 138 PRO A N 1
ATOM 1092 C CA . PRO A 1 138 ? -12.569 12.805 2.690 1.00 83.56 138 PRO A CA 1
ATOM 1093 C C . PRO A 1 138 ? -12.920 11.880 1.518 1.00 83.56 138 PRO A C 1
ATOM 1095 O O . PRO A 1 138 ? -12.106 11.659 0.623 1.00 83.56 138 PRO A O 1
ATOM 1098 N N . HIS A 1 139 ? -14.146 11.351 1.502 1.00 88.75 139 HIS A N 1
ATOM 1099 C CA . HIS A 1 139 ? -14.621 10.438 0.450 1.00 88.75 139 HIS A CA 1
ATOM 1100 C C . HIS A 1 139 ? -13.720 9.200 0.248 1.00 88.75 139 HIS A C 1
ATOM 1102 O O . HIS A 1 139 ? -13.478 8.762 -0.883 1.00 88.75 139 HIS A O 1
ATOM 1108 N N . LEU A 1 140 ? -13.230 8.632 1.357 1.00 90.00 140 LEU A N 1
ATOM 1109 C CA . LEU A 1 140 ? -12.544 7.344 1.384 1.00 90.00 140 LEU A CA 1
ATOM 1110 C C . LEU A 1 140 ? -13.555 6.192 1.400 1.00 90.00 140 LEU A C 1
ATOM 1112 O O . LEU A 1 140 ? -14.347 6.046 2.328 1.00 90.00 140 LEU A O 1
ATOM 1116 N N . TYR A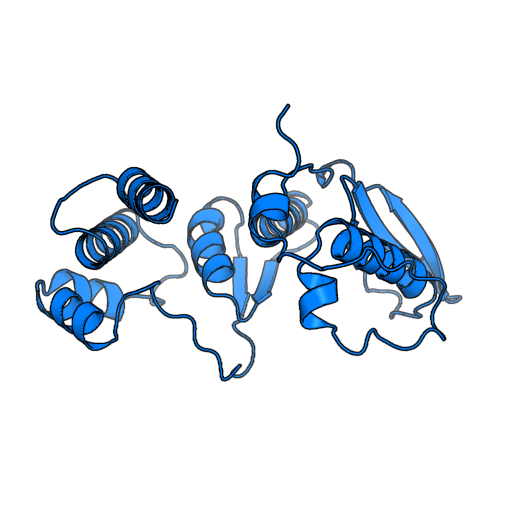 1 141 ? -13.474 5.330 0.394 1.00 89.56 141 TYR A N 1
ATOM 1117 C CA . TYR A 1 141 ? -14.261 4.111 0.287 1.00 89.56 141 TYR A CA 1
ATOM 1118 C C . TYR A 1 141 ? -13.366 2.897 0.485 1.00 89.56 141 TYR A C 1
ATOM 1120 O O . TYR A 1 141 ? -12.279 2.806 -0.089 1.00 89.56 141 TYR A O 1
ATOM 1128 N N . PHE A 1 142 ? -13.851 1.929 1.253 1.00 89.94 142 PHE A N 1
ATOM 1129 C CA . PHE A 1 142 ? -13.189 0.645 1.413 1.00 89.94 142 PHE A CA 1
ATOM 1130 C C . PHE A 1 142 ? -14.009 -0.442 0.729 1.00 89.94 142 PHE A C 1
ATOM 1132 O O . PHE A 1 142 ? -15.189 -0.624 1.021 1.00 89.94 142 PHE A O 1
ATOM 1139 N N . GLN A 1 143 ? -13.383 -1.165 -0.193 1.00 86.69 143 GLN A N 1
ATOM 1140 C CA . GLN A 1 143 ? -14.003 -2.280 -0.890 1.00 86.69 143 GLN A CA 1
ATOM 1141 C C . GLN A 1 143 ? -13.272 -3.567 -0.514 1.00 86.69 143 GLN A C 1
ATOM 1143 O O . GLN A 1 143 ? -12.162 -3.837 -0.986 1.00 86.69 143 GLN A O 1
ATOM 1148 N N . THR A 1 144 ? -13.935 -4.390 0.296 1.00 76.00 144 THR A N 1
ATOM 1149 C CA . THR A 1 144 ? -13.570 -5.795 0.456 1.00 76.00 144 THR A CA 1
ATOM 1150 C C . THR A 1 144 ? -13.869 -6.482 -0.874 1.00 76.00 144 THR A C 1
ATOM 1152 O O . THR A 1 144 ? -14.967 -6.366 -1.416 1.00 76.00 144 THR A O 1
ATOM 1155 N N . GLY A 1 145 ? -12.870 -7.110 -1.496 1.00 62.03 145 GLY A N 1
ATOM 1156 C CA . GLY A 1 145 ? -13.094 -7.840 -2.749 1.00 62.03 145 GLY A CA 1
ATOM 1157 C C . GLY A 1 145 ? -14.188 -8.910 -2.603 1.00 62.03 145 GLY A C 1
ATOM 1158 O O . GLY A 1 145 ? -14.581 -9.262 -1.491 1.00 62.03 145 GLY A O 1
ATOM 1159 N N . ASN A 1 146 ? -14.663 -9.469 -3.719 1.00 53.41 146 ASN A N 1
ATOM 1160 C CA . ASN A 1 146 ? -15.603 -10.591 -3.680 1.00 53.41 146 ASN A CA 1
ATOM 1161 C C . ASN A 1 146 ? -14.922 -11.812 -3.027 1.00 53.41 146 ASN A C 1
ATOM 1163 O O . ASN A 1 146 ? -14.166 -12.508 -3.695 1.00 53.41 146 ASN A O 1
ATOM 1167 N N . GLY A 1 147 ? -15.171 -12.015 -1.728 1.00 44.16 147 GLY A N 1
ATOM 1168 C CA . GLY A 1 147 ? -14.957 -13.244 -0.954 1.00 44.16 147 GLY A CA 1
ATOM 1169 C C . GLY A 1 147 ? -13.599 -13.933 -1.115 1.00 44.16 147 GLY A C 1
ATOM 1170 O O . GLY A 1 147 ? -13.441 -14.804 -1.961 1.00 44.16 147 GLY A O 1
ATOM 1171 N N . CYS A 1 148 ? -12.641 -13.618 -0.240 1.00 43.00 148 CYS A N 1
ATOM 1172 C CA . CYS A 1 148 ? -11.517 -14.515 0.035 1.00 43.00 148 CYS A CA 1
ATOM 1173 C C . CYS A 1 148 ? -11.891 -15.408 1.233 1.00 43.00 148 CYS A C 1
ATOM 1175 O O . CYS A 1 148 ? -12.239 -14.880 2.289 1.00 43.00 148 CYS A O 1
ATOM 1177 N N . ASP A 1 149 ? -11.803 -16.736 1.087 1.00 47.03 149 ASP A N 1
ATOM 1178 C CA . ASP A 1 149 ? -12.189 -17.763 2.084 1.00 47.03 149 ASP A CA 1
ATOM 1179 C C . ASP A 1 149 ? -11.370 -17.750 3.392 1.00 47.03 149 ASP A C 1
ATOM 1181 O O . ASP A 1 149 ? -11.576 -18.568 4.291 1.00 47.03 149 ASP A O 1
ATOM 1185 N N . SER A 1 150 ? -10.434 -16.817 3.535 1.00 44.69 150 SER A N 1
ATOM 1186 C CA . SER A 1 150 ? -9.735 -16.537 4.784 1.00 44.69 150 SER A CA 1
ATOM 1187 C C . SER A 1 150 ? -10.311 -15.271 5.412 1.00 44.69 150 SER A C 1
ATOM 1189 O O . SER A 1 150 ? -9.754 -14.185 5.271 1.00 44.69 150 SER A O 1
ATOM 1191 N N . THR A 1 151 ? -11.446 -15.407 6.096 1.00 43.44 151 THR A N 1
ATOM 1192 C CA . THR A 1 151 ? -11.985 -14.344 6.951 1.00 43.44 151 THR A CA 1
ATOM 1193 C C . THR A 1 151 ? -11.029 -14.105 8.118 1.00 43.44 151 THR A C 1
ATOM 1195 O O . THR A 1 151 ? -10.742 -15.044 8.867 1.00 43.44 151 THR A O 1
ATOM 1198 N N . SER A 1 152 ? -10.558 -12.871 8.293 1.00 47.69 152 SER A N 1
ATOM 1199 C CA . SER A 1 152 ? -9.798 -12.460 9.475 1.00 47.69 152 SER A CA 1
ATOM 1200 C C . SER A 1 152 ? -10.574 -12.786 10.753 1.00 47.69 152 SER A C 1
ATOM 1202 O O . SER A 1 152 ? -11.801 -12.684 10.805 1.00 47.69 152 SER A O 1
ATOM 1204 N N . ALA A 1 153 ? -9.848 -13.182 11.792 1.00 59.44 153 ALA A N 1
ATOM 1205 C CA . ALA A 1 153 ? -10.389 -13.438 13.117 1.00 59.44 153 ALA A CA 1
ATOM 1206 C C . ALA A 1 153 ? -9.551 -12.681 14.147 1.00 59.44 153 ALA A C 1
ATOM 1208 O O . ALA A 1 153 ? -8.338 -12.554 13.986 1.00 59.44 153 ALA A O 1
ATOM 1209 N N . PHE A 1 154 ? -10.187 -12.214 15.220 1.00 65.38 154 PHE A N 1
ATOM 1210 C CA . PHE A 1 154 ? -9.479 -11.660 16.371 1.00 65.38 154 PHE A CA 1
ATOM 1211 C C . PHE A 1 154 ? -8.443 -12.677 16.881 1.00 65.38 154 PHE A C 1
ATOM 1213 O O . PHE A 1 154 ? -8.783 -13.827 17.177 1.00 65.38 154 PHE A O 1
ATOM 1220 N N . TYR A 1 155 ? -7.170 -12.274 16.937 1.00 61.50 155 TYR A N 1
ATOM 1221 C CA . TYR A 1 155 ? -6.054 -13.187 17.181 1.00 61.50 155 TYR A CA 1
ATOM 1222 C C . TYR A 1 155 ? -6.220 -13.924 18.516 1.00 61.50 155 TYR A C 1
ATOM 1224 O O . TYR A 1 155 ? -6.359 -13.315 19.577 1.00 61.50 155 TYR A O 1
ATOM 1232 N N . GLY A 1 156 ? -6.239 -15.258 18.466 1.00 66.50 156 GLY A N 1
ATOM 1233 C CA . GLY A 1 156 ? -6.420 -16.102 19.650 1.00 66.50 156 GLY A CA 1
ATOM 1234 C C . GLY A 1 156 ? -7.818 -16.044 20.286 1.00 66.50 156 GLY A C 1
ATOM 1235 O O . GLY A 1 156 ? -8.003 -16.575 21.382 1.00 66.50 156 GLY A O 1
ATOM 1236 N N . LYS A 1 157 ? -8.815 -15.422 19.639 1.00 76.44 157 LYS A N 1
ATOM 1237 C CA . LYS A 1 157 ? -10.190 -15.319 20.153 1.00 76.44 157 LYS A CA 1
ATOM 1238 C C . LYS A 1 157 ? -11.164 -16.061 19.241 1.00 76.44 157 LYS A C 1
ATOM 1240 O O . LYS A 1 157 ? -11.281 -15.794 18.050 1.00 76.44 157 LYS A O 1
ATOM 1245 N N . GLY A 1 158 ? -11.889 -17.013 19.824 1.00 70.19 158 GLY A N 1
ATOM 1246 C CA . GLY A 1 158 ? -12.914 -17.778 19.117 1.00 70.19 158 GLY A CA 1
ATOM 1247 C C . GLY A 1 158 ? -14.244 -17.028 18.996 1.00 70.19 158 GLY A C 1
ATOM 1248 O O . GLY A 1 158 ? -14.565 -16.170 19.820 1.00 70.19 158 GLY A O 1
ATOM 1249 N N . LYS A 1 159 ? -15.069 -17.437 18.021 1.00 75.12 159 LYS A N 1
ATOM 1250 C CA . LYS A 1 159 ? -16.413 -16.878 17.761 1.00 75.12 159 LYS A CA 1
ATOM 1251 C C . LYS A 1 159 ? -17.309 -16.854 19.006 1.00 75.12 159 LYS A C 1
ATOM 1253 O O . LYS A 1 159 ? -18.044 -15.897 19.206 1.00 75.12 159 LYS A O 1
ATOM 1258 N N . LYS A 1 160 ? -17.207 -17.876 19.866 1.00 75.88 160 LYS A N 1
ATOM 1259 C CA . LYS A 1 160 ? -17.957 -17.954 21.128 1.00 75.88 160 LYS A CA 1
ATOM 1260 C C . LYS A 1 160 ? -17.614 -16.799 22.074 1.00 75.88 160 LYS A C 1
ATOM 1262 O O . LYS A 1 160 ? -18.516 -16.147 22.567 1.00 75.88 160 LYS A O 1
ATOM 1267 N N . LYS A 1 161 ? -16.327 -16.490 22.265 1.00 79.12 161 LYS A N 1
ATOM 1268 C CA . LYS A 1 161 ? -15.913 -15.402 23.162 1.00 79.12 161 LYS A CA 1
ATOM 1269 C C . LYS A 1 161 ? -16.357 -14.035 22.636 1.00 79.12 161 LYS A C 1
ATOM 1271 O O . LYS A 1 161 ? -16.852 -13.227 23.408 1.00 79.12 161 LYS A O 1
ATOM 1276 N N . ALA A 1 162 ? -16.230 -13.801 21.329 1.00 82.12 162 ALA A N 1
ATOM 1277 C CA . ALA A 1 162 ? -16.744 -12.580 20.708 1.00 82.12 162 ALA A CA 1
ATOM 1278 C C . ALA A 1 162 ? -18.265 -12.442 20.888 1.00 82.12 162 ALA A C 1
ATOM 1280 O O . ALA A 1 162 ? -18.751 -11.363 21.207 1.00 82.12 162 ALA A O 1
ATOM 1281 N N . TYR A 1 163 ? -19.005 -13.544 20.751 1.00 78.81 163 TYR A N 1
ATOM 1282 C CA . TYR A 1 163 ? -20.446 -13.584 20.993 1.00 78.81 163 TYR A CA 1
ATOM 1283 C C . TYR A 1 163 ? -20.816 -13.325 22.458 1.00 78.81 163 TYR A C 1
ATOM 1285 O O . TYR A 1 163 ? -21.750 -12.575 22.727 1.00 78.81 163 TYR A O 1
ATOM 1293 N N . ASP A 1 164 ? -20.072 -13.905 23.400 1.00 84.94 164 ASP A N 1
ATOM 1294 C CA . ASP A 1 164 ? -20.303 -13.710 24.831 1.00 84.94 164 ASP A CA 1
ATOM 1295 C C . ASP A 1 164 ? -20.060 -12.239 25.229 1.00 84.94 164 ASP A C 1
ATOM 1297 O O . ASP A 1 164 ? -20.871 -11.661 25.949 1.00 84.94 164 ASP A O 1
ATOM 1301 N N . VAL A 1 165 ? -19.011 -11.593 24.692 1.00 86.44 165 VAL A N 1
ATOM 1302 C CA . VAL A 1 165 ? -18.764 -10.149 24.888 1.00 86.44 165 VAL A CA 1
ATOM 1303 C C . VAL A 1 165 ? -19.856 -9.310 24.231 1.00 86.44 165 VAL A C 1
ATOM 1305 O O . VAL A 1 165 ? -20.383 -8.403 24.868 1.00 86.44 165 VAL A O 1
ATOM 1308 N N . MET A 1 166 ? -20.261 -9.643 23.004 1.00 86.94 166 MET A N 1
ATOM 1309 C CA . MET A 1 166 ? -21.350 -8.948 22.308 1.00 86.94 166 MET A CA 1
ATOM 1310 C C . MET A 1 166 ? -22.646 -8.968 23.125 1.00 86.94 166 MET A C 1
ATOM 1312 O O . MET A 1 166 ? -23.349 -7.970 23.203 1.00 86.94 166 MET A O 1
ATOM 1316 N N . LYS A 1 167 ? -22.952 -10.096 23.774 1.00 89.12 167 LYS A N 1
ATOM 1317 C CA . LYS A 1 167 ? -24.138 -10.247 24.624 1.00 89.12 167 LYS A CA 1
ATOM 1318 C C . LYS A 1 167 ? -24.003 -9.661 26.024 1.00 89.12 167 LYS A C 1
ATOM 1320 O O . LYS A 1 167 ? -25.002 -9.608 26.736 1.00 89.12 167 LYS A O 1
ATOM 1325 N N . SER A 1 168 ? -22.800 -9.271 26.433 1.00 89.94 168 SER A N 1
ATOM 1326 C CA . SER A 1 168 ? -22.568 -8.753 27.782 1.00 89.94 168 SER A CA 1
ATOM 1327 C C . SER A 1 168 ? -23.188 -7.373 28.005 1.00 89.94 168 SER A C 1
ATOM 1329 O O . SER A 1 168 ? -23.481 -7.028 29.146 1.00 89.94 168 SER A O 1
ATOM 1331 N N . ASP A 1 169 ? -23.402 -6.602 26.936 1.00 89.19 169 ASP A N 1
ATOM 1332 C CA . ASP A 1 169 ? -23.948 -5.249 27.002 1.00 89.19 169 ASP A CA 1
ATOM 1333 C C . ASP A 1 169 ? -24.724 -4.923 25.716 1.00 89.19 169 ASP A C 1
ATOM 1335 O O . ASP A 1 169 ? -24.222 -5.128 24.607 1.00 89.19 169 ASP A O 1
ATOM 1339 N N . ALA A 1 170 ? -25.949 -4.409 25.859 1.00 89.62 170 ALA A N 1
ATOM 1340 C CA . ALA A 1 170 ? -26.814 -4.060 24.732 1.00 89.62 170 ALA A CA 1
ATOM 1341 C C . ALA A 1 170 ? -26.183 -2.992 23.828 1.00 89.62 170 ALA A C 1
ATOM 1343 O O . ALA A 1 170 ? -26.377 -3.042 22.613 1.00 89.62 170 ALA A O 1
ATOM 1344 N N . LYS A 1 171 ? -25.343 -2.108 24.387 1.00 92.00 171 LYS A N 1
ATOM 1345 C CA . LYS A 1 171 ? -24.656 -1.067 23.612 1.00 92.00 171 LYS A CA 1
ATOM 1346 C C . LYS A 1 171 ? -23.766 -1.633 22.509 1.00 92.00 171 LYS A C 1
ATOM 1348 O O . LYS A 1 171 ? -23.593 -0.990 21.483 1.00 92.00 171 LYS A O 1
ATOM 1353 N N . PHE A 1 172 ? -23.206 -2.835 22.687 1.00 88.31 172 PHE A N 1
ATOM 1354 C CA . PHE A 1 172 ? -22.401 -3.472 21.645 1.00 88.31 172 PHE A CA 1
ATOM 1355 C C . PHE A 1 172 ? -23.283 -3.949 20.502 1.00 88.31 172 PHE A C 1
ATOM 1357 O O . PHE A 1 172 ? -22.952 -3.728 19.345 1.00 88.31 172 PHE A O 1
ATOM 1364 N N . ILE A 1 173 ? -24.433 -4.545 20.811 1.00 84.75 173 ILE A N 1
ATOM 1365 C CA . ILE A 1 173 ? -25.390 -4.976 19.790 1.00 84.75 173 ILE A CA 1
ATOM 1366 C C . ILE A 1 173 ? -25.899 -3.764 19.007 1.00 84.75 173 ILE A C 1
ATOM 1368 O O . ILE A 1 173 ? -25.917 -3.808 17.782 1.00 84.75 173 ILE A O 1
ATOM 1372 N N . GLU A 1 174 ? -26.259 -2.682 19.695 1.00 85.25 174 GLU A N 1
ATOM 1373 C CA . GLU A 1 174 ? -26.728 -1.438 19.076 1.00 85.25 174 GLU A CA 1
ATOM 1374 C C . GLU A 1 174 ? -25.634 -0.773 18.234 1.00 85.25 174 GLU A C 1
ATOM 1376 O O . GLU A 1 174 ? -25.868 -0.438 17.075 1.00 85.25 174 GLU A O 1
ATOM 1381 N N . CYS A 1 175 ? -24.414 -0.668 18.768 1.00 86.38 175 CYS A N 1
ATOM 1382 C CA . CYS A 1 175 ? -23.263 -0.131 18.046 1.00 86.38 175 CYS A CA 1
ATOM 1383 C C . CYS A 1 175 ? -22.974 -0.933 16.773 1.00 86.38 175 CYS A C 1
ATOM 1385 O O . CYS A 1 175 ? -22.874 -0.354 15.695 1.00 86.38 175 CYS A O 1
ATOM 1387 N N . PHE A 1 176 ? -22.896 -2.265 16.872 1.00 82.31 176 PHE A N 1
ATOM 1388 C CA . PHE A 1 176 ? -22.633 -3.124 15.718 1.00 82.31 176 PHE A CA 1
ATOM 1389 C C . PHE A 1 176 ? -23.803 -3.175 14.728 1.00 82.31 176 PHE A C 1
ATOM 1391 O O . PHE A 1 176 ? -23.560 -3.370 13.539 1.00 82.31 176 PHE A O 1
ATOM 1398 N N . ALA A 1 177 ? -25.046 -2.989 15.182 1.00 80.31 177 ALA A N 1
ATOM 1399 C CA . ALA A 1 177 ? -26.210 -2.866 14.307 1.00 80.31 177 ALA A CA 1
ATOM 1400 C C . ALA A 1 177 ? -26.201 -1.549 13.515 1.00 80.31 177 ALA A C 1
ATOM 1402 O O . ALA A 1 177 ? -26.580 -1.554 12.348 1.00 80.31 177 ALA A O 1
ATOM 1403 N N . GLY A 1 178 ? -25.721 -0.460 14.126 1.00 74.75 178 GLY A N 1
ATOM 1404 C CA . GLY A 1 178 ? -25.578 0.851 13.486 1.00 74.75 178 GLY A CA 1
ATOM 1405 C C . GLY A 1 178 ? -24.318 1.013 12.625 1.00 74.75 178 GLY A C 1
ATOM 1406 O O . GLY A 1 178 ? -24.136 2.043 11.969 1.00 74.75 178 GLY A O 1
ATOM 1407 N N . LEU A 1 179 ? -23.422 0.018 12.596 1.00 77.44 179 LEU A N 1
ATOM 1408 C CA . LEU A 1 179 ? -22.233 0.065 11.744 1.00 77.44 179 LEU A CA 1
ATOM 1409 C C . LEU A 1 179 ? -22.631 0.129 10.268 1.00 77.44 179 LEU A C 1
ATOM 1411 O O . LEU A 1 179 ? -23.273 -0.772 9.732 1.00 77.44 179 LEU A O 1
ATOM 1415 N N . GLY A 1 180 ? -22.174 1.181 9.593 1.00 70.56 180 GLY A N 1
ATOM 1416 C CA . GLY A 1 180 ? -22.458 1.410 8.178 1.00 70.56 180 GLY A CA 1
ATOM 1417 C C . GLY A 1 180 ? -23.730 2.217 7.903 1.00 70.56 180 GLY A C 1
ATOM 1418 O O . GLY A 1 180 ? -24.012 2.471 6.736 1.00 70.56 180 GLY A O 1
ATOM 1419 N N . GLU A 1 181 ? -24.462 2.670 8.929 1.00 71.56 181 GLU A N 1
ATOM 1420 C CA . GLU A 1 181 ? -25.571 3.625 8.753 1.00 71.56 181 GLU A CA 1
ATOM 1421 C C . GLU A 1 181 ? -25.080 5.029 8.369 1.00 71.56 181 GLU A C 1
ATOM 1423 O O . GLU A 1 181 ? -25.758 5.761 7.647 1.00 71.56 181 GLU A O 1
ATOM 1428 N N . SER A 1 182 ? -23.876 5.392 8.815 1.00 73.31 182 SER A N 1
ATOM 1429 C CA . SER A 1 182 ? -23.186 6.625 8.442 1.00 73.31 182 SER A CA 1
ATOM 1430 C C . SER A 1 182 ? -21.797 6.319 7.894 1.00 73.31 182 SER A C 1
ATOM 1432 O O . SER A 1 182 ? -21.116 5.394 8.338 1.00 73.31 182 SER A O 1
ATOM 1434 N N . PHE A 1 183 ? -21.358 7.146 6.945 1.00 56.50 183 PHE A N 1
ATOM 1435 C CA . PHE A 1 183 ? -19.989 7.131 6.426 1.00 56.50 183 PHE A CA 1
ATOM 1436 C C . PHE A 1 183 ? -18.980 7.765 7.391 1.00 56.50 183 PHE A C 1
ATOM 1438 O O . PHE A 1 183 ? -17.777 7.580 7.225 1.00 56.50 183 PHE A O 1
ATOM 1445 N N . THR A 1 184 ? -19.451 8.509 8.393 1.00 67.38 184 THR A N 1
ATOM 1446 C CA . THR A 1 184 ? -18.625 9.072 9.462 1.00 67.38 184 THR A CA 1
ATOM 1447 C C . THR A 1 184 ? -18.816 8.265 10.740 1.00 67.38 184 THR A C 1
ATOM 1449 O O . THR A 1 184 ? -19.934 8.123 11.236 1.00 67.38 184 THR A O 1
ATOM 1452 N N . ALA A 1 185 ? -17.716 7.742 11.286 1.00 72.69 185 ALA A N 1
ATOM 1453 C CA . ALA A 1 185 ? -17.725 7.140 12.612 1.00 72.69 185 ALA A CA 1
ATOM 1454 C C . ALA A 1 185 ? -17.790 8.263 13.652 1.00 72.69 185 ALA A C 1
ATOM 1456 O O . ALA A 1 185 ? -16.885 9.099 13.719 1.00 72.69 185 ALA A O 1
ATOM 1457 N N . SER A 1 186 ? -18.873 8.316 14.427 1.00 80.12 186 SER A N 1
ATOM 1458 C CA . SER A 1 186 ? -18.978 9.293 15.507 1.00 80.12 186 SER A CA 1
ATOM 1459 C C . SER A 1 186 ? -17.989 8.948 16.632 1.00 80.12 186 SER A C 1
ATOM 1461 O O . SER A 1 186 ? -17.645 7.770 16.793 1.00 80.12 186 SER A O 1
ATOM 1463 N N . PRO A 1 187 ? -17.513 9.933 17.414 1.00 81.00 187 PRO A N 1
ATOM 1464 C CA . PRO A 1 187 ? -16.636 9.673 18.557 1.00 81.00 187 PRO A CA 1
ATOM 1465 C C . PRO A 1 187 ? -17.212 8.629 19.523 1.00 81.00 187 PRO A C 1
ATOM 1467 O O . PRO A 1 187 ? -16.490 7.752 19.985 1.00 81.00 187 PRO A O 1
ATOM 1470 N N . GLU A 1 188 ? -18.526 8.665 19.743 1.00 83.06 188 GLU A N 1
ATOM 1471 C CA . GLU A 1 188 ? -19.248 7.735 20.613 1.00 83.06 188 GLU A CA 1
ATOM 1472 C C . GLU A 1 188 ? -19.230 6.308 20.047 1.00 83.06 188 GLU A C 1
ATOM 1474 O O . GLU A 1 188 ? -19.046 5.339 20.781 1.00 83.06 188 GLU A O 1
ATOM 1479 N N . LEU A 1 189 ? -19.376 6.160 18.726 1.00 81.25 189 LEU A N 1
ATOM 1480 C CA . LEU A 1 189 ? -19.292 4.861 18.060 1.00 81.25 189 LEU A CA 1
ATOM 1481 C C . LEU A 1 189 ? -17.883 4.268 18.183 1.00 81.25 189 LEU A C 1
ATOM 1483 O O . LEU A 1 189 ? -17.738 3.073 18.431 1.00 81.25 189 LEU A O 1
ATOM 1487 N N . VAL A 1 190 ? -16.845 5.098 18.047 1.00 81.12 190 VAL A N 1
ATOM 1488 C CA . VAL A 1 190 ? -15.449 4.667 18.212 1.00 81.12 190 VAL A CA 1
ATOM 1489 C C . VAL A 1 190 ? -15.177 4.221 19.649 1.00 81.12 190 VAL A C 1
ATOM 1491 O O . VAL A 1 190 ? -14.619 3.144 19.841 1.00 81.12 190 VAL A O 1
ATOM 1494 N N . GLU A 1 191 ? -15.631 4.982 20.645 1.00 85.38 191 GLU A N 1
ATOM 1495 C CA . GLU A 1 191 ? -15.456 4.656 22.066 1.00 85.38 191 GLU A CA 1
ATOM 1496 C C . GLU A 1 191 ? -16.064 3.286 22.420 1.00 85.38 191 GLU A C 1
ATOM 1498 O O . GLU A 1 191 ? -15.433 2.459 23.084 1.00 85.38 191 GLU A O 1
ATOM 1503 N N . VAL A 1 192 ? -17.257 2.982 21.898 1.00 85.81 192 VAL A N 1
ATOM 1504 C CA . VAL A 1 192 ? -17.921 1.689 22.137 1.00 85.81 192 VAL A CA 1
ATOM 1505 C C . VAL A 1 192 ? -17.197 0.527 21.441 1.00 85.81 192 VAL A C 1
ATOM 1507 O O . VAL A 1 192 ? -17.090 -0.564 22.011 1.00 85.81 192 VAL A O 1
ATOM 1510 N N . LEU A 1 193 ? -16.665 0.734 20.231 1.00 84.88 193 LEU A N 1
ATOM 1511 C CA . LEU A 1 193 ? -15.863 -0.276 19.526 1.00 84.88 193 LEU A CA 1
ATOM 1512 C C . LEU A 1 193 ? -14.526 -0.547 20.226 1.00 84.88 193 LEU A C 1
ATOM 1514 O O . LEU A 1 193 ? -14.066 -1.696 20.271 1.00 84.88 193 LEU A O 1
ATOM 1518 N N . GLU A 1 194 ? -13.904 0.495 20.773 1.00 83.44 194 GLU A N 1
ATOM 1519 C CA . GLU A 1 194 ? -12.686 0.375 21.569 1.00 83.44 194 GLU A CA 1
ATOM 1520 C C . GLU A 1 194 ? -12.962 -0.421 22.844 1.00 83.44 194 GLU A C 1
ATOM 1522 O O . GLU A 1 194 ? -12.275 -1.411 23.100 1.00 83.44 194 GLU A O 1
ATOM 1527 N N . GLU A 1 195 ? -14.032 -0.099 23.575 1.00 85.81 195 GLU A N 1
ATOM 1528 C CA . GLU A 1 195 ? -14.429 -0.851 24.766 1.00 85.81 195 GLU A CA 1
ATOM 1529 C C . GLU A 1 195 ? -14.726 -2.327 24.450 1.00 85.81 195 GLU A C 1
ATOM 1531 O O . GLU A 1 195 ? -14.287 -3.223 25.180 1.00 85.81 195 GLU A O 1
ATOM 1536 N N . PHE A 1 196 ? -15.434 -2.605 23.348 1.00 86.12 196 PHE A N 1
ATOM 1537 C CA . PHE A 1 196 ? -15.692 -3.973 22.892 1.00 86.12 196 PHE A CA 1
ATOM 1538 C C . PHE A 1 196 ? -14.383 -4.733 22.659 1.00 86.12 196 PHE A C 1
ATOM 1540 O O . PHE A 1 196 ? -14.220 -5.875 23.100 1.00 86.12 196 PHE A O 1
ATOM 1547 N N . THR A 1 197 ? -13.433 -4.088 21.984 1.00 83.19 197 THR A N 1
ATOM 1548 C CA . THR A 1 197 ? -12.128 -4.674 21.676 1.00 83.19 197 THR A CA 1
ATOM 1549 C C . THR A 1 197 ? -11.334 -4.922 22.955 1.00 83.19 197 THR A C 1
ATOM 1551 O O . THR A 1 197 ? -10.802 -6.019 23.135 1.00 83.19 197 THR A O 1
ATOM 1554 N N . CYS A 1 198 ? -11.321 -3.970 23.889 1.00 81.75 198 CYS A N 1
ATOM 1555 C CA . CYS A 1 198 ? -10.684 -4.145 25.188 1.00 81.75 198 CYS A CA 1
ATOM 1556 C C . CYS A 1 198 ? -11.282 -5.340 25.933 1.00 81.75 198 CYS A C 1
ATOM 1558 O O . CYS A 1 198 ? -10.528 -6.251 26.258 1.00 81.75 198 CYS A O 1
ATOM 1560 N N . LYS A 1 199 ? -12.613 -5.441 26.075 1.00 82.06 199 LYS A N 1
ATOM 1561 C CA . LYS A 1 199 ? -13.276 -6.602 26.714 1.00 82.06 199 LYS A CA 1
ATOM 1562 C C . LYS A 1 199 ? -12.984 -7.930 26.016 1.00 82.06 199 LYS A C 1
ATOM 1564 O O . LYS A 1 199 ? -12.893 -8.987 26.645 1.00 82.06 199 LYS A O 1
ATOM 1569 N N . LEU A 1 200 ? -12.828 -7.913 24.695 1.00 83.44 200 LEU A N 1
ATOM 1570 C CA . LEU A 1 200 ? -12.499 -9.113 23.935 1.00 83.44 200 LEU A CA 1
ATOM 1571 C C . LEU A 1 200 ? -11.085 -9.625 24.257 1.00 83.44 200 LEU A C 1
ATOM 1573 O O . LEU A 1 200 ? -10.844 -10.843 24.335 1.00 83.44 200 LEU A O 1
ATOM 1577 N N . TYR A 1 201 ? -10.143 -8.711 24.476 1.00 74.25 201 TYR A N 1
ATOM 1578 C CA . TYR A 1 201 ? -8.744 -9.041 24.703 1.00 74.25 201 TYR A CA 1
ATOM 1579 C C . TYR A 1 201 ? -8.351 -9.151 26.186 1.00 74.25 201 TYR A C 1
ATOM 1581 O O . TYR A 1 201 ? -7.576 -10.063 26.492 1.00 74.25 201 TYR A O 1
ATOM 1589 N N . SER A 1 202 ? -8.960 -8.372 27.083 1.00 67.50 202 SER A N 1
ATOM 1590 C CA . SER A 1 202 ? -8.693 -8.267 28.528 1.00 67.50 202 SER A CA 1
ATOM 1591 C C . SER A 1 202 ? -9.964 -7.973 29.350 1.00 67.50 202 SER A C 1
ATOM 1593 O O . SER A 1 202 ? -10.852 -7.275 28.886 1.00 67.50 202 SER A O 1
ATOM 1595 N N . ASP A 1 203 ? -10.038 -8.441 30.602 1.00 58.31 203 ASP A N 1
ATOM 1596 C CA . ASP A 1 203 ? -11.165 -8.138 31.516 1.00 58.31 203 ASP A CA 1
ATOM 1597 C C . ASP A 1 203 ? -11.058 -6.749 32.192 1.00 58.31 203 ASP A C 1
ATOM 1599 O O . ASP A 1 203 ? -11.908 -6.384 33.003 1.00 58.31 203 ASP A O 1
ATOM 1603 N N . SER A 1 204 ? -10.018 -5.964 31.886 1.00 54.62 204 SER A N 1
ATOM 1604 C CA . SER A 1 204 ? -9.781 -4.625 32.440 1.00 54.62 204 SER A CA 1
ATOM 1605 C C . SER A 1 204 ? -10.007 -3.518 31.405 1.00 54.62 204 SER A C 1
ATOM 1607 O O . SER A 1 204 ? -9.668 -3.663 30.229 1.00 54.62 204 SER A O 1
ATOM 1609 N N . SER A 1 205 ? -10.570 -2.399 31.868 1.00 52.41 205 SER A N 1
ATOM 1610 C CA . SER A 1 205 ? -10.788 -1.145 31.135 1.00 52.41 205 SER A CA 1
ATOM 1611 C C . SER A 1 205 ? -9.472 -0.380 30.935 1.00 52.41 205 SER A C 1
ATOM 1613 O O . SER A 1 205 ? -9.267 0.688 31.511 1.00 52.41 205 SER A O 1
ATOM 1615 N N . GLU A 1 206 ? -8.536 -0.968 30.200 1.00 54.09 206 GLU A N 1
ATOM 1616 C CA . GLU A 1 206 ? -7.291 -0.301 29.817 1.00 54.09 206 GLU A CA 1
ATOM 1617 C C . GLU A 1 206 ? -7.400 0.284 28.402 1.00 54.09 206 GLU A C 1
ATOM 1619 O O . GLU A 1 206 ? -8.178 -0.195 27.576 1.00 54.09 206 GLU A O 1
ATOM 1624 N N . GLU A 1 207 ? -6.620 1.334 28.139 1.00 57.50 207 GLU A N 1
ATOM 1625 C CA . GLU A 1 207 ? -6.474 1.954 26.819 1.00 57.50 207 GLU A CA 1
ATOM 1626 C C . GLU A 1 207 ? -6.098 0.893 25.772 1.00 57.50 207 GLU A C 1
ATOM 1628 O O . GLU A 1 207 ? -5.248 0.029 26.019 1.00 57.50 207 GLU A O 1
ATOM 1633 N N . ILE A 1 208 ? -6.709 0.958 24.588 1.00 59.31 208 ILE A N 1
ATOM 1634 C CA . ILE A 1 208 ? -6.563 -0.077 23.555 1.00 59.31 208 ILE A CA 1
ATOM 1635 C C . ILE A 1 208 ? -5.098 -0.309 23.153 1.00 59.31 208 ILE A C 1
ATOM 1637 O O . ILE A 1 208 ? -4.701 -1.443 22.877 1.00 59.31 208 ILE A O 1
ATOM 1641 N N . ASP A 1 209 ? -4.272 0.738 23.199 1.00 56.00 209 ASP A N 1
ATOM 1642 C CA . ASP A 1 209 ? -2.840 0.678 22.906 1.00 56.00 209 ASP A CA 1
ATOM 1643 C C . ASP A 1 209 ? -2.056 -0.100 23.974 1.00 56.00 209 ASP A C 1
ATOM 1645 O O . ASP A 1 209 ? -1.125 -0.838 23.646 1.00 56.00 209 ASP A O 1
ATOM 1649 N N . VAL A 1 210 ? -2.483 -0.043 25.240 1.00 58.03 210 VAL A N 1
ATOM 1650 C CA . VAL A 1 210 ? -1.919 -0.847 26.337 1.00 58.03 210 VAL A CA 1
ATOM 1651 C C . VAL A 1 210 ? -2.322 -2.315 26.187 1.00 58.03 210 VAL A C 1
ATOM 1653 O O . VAL A 1 210 ? -1.480 -3.207 26.333 1.00 58.03 210 VAL A O 1
ATOM 1656 N N . CYS A 1 211 ? -3.577 -2.587 25.816 1.00 55.06 211 CYS A N 1
ATOM 1657 C CA . CYS A 1 211 ? -4.041 -3.942 25.513 1.00 55.06 211 CYS A CA 1
ATOM 1658 C C . CYS A 1 211 ? -3.281 -4.542 24.318 1.00 55.06 211 CYS A C 1
ATOM 1660 O O . CYS A 1 211 ? -2.834 -5.692 24.385 1.00 55.06 211 CYS A O 1
ATOM 1662 N N . ARG A 1 212 ? -3.059 -3.759 23.251 1.00 54.06 212 ARG A N 1
ATOM 1663 C CA . ARG A 1 212 ? -2.238 -4.155 22.092 1.00 54.06 212 ARG A CA 1
ATOM 1664 C C . ARG A 1 212 ? -0.783 -4.407 22.489 1.00 54.06 212 ARG A C 1
ATOM 1666 O O . ARG A 1 212 ? -0.236 -5.444 22.116 1.00 54.06 212 ARG A O 1
ATOM 1673 N N . TYR A 1 213 ? -0.182 -3.531 23.295 1.00 51.62 213 TYR A N 1
ATOM 1674 C CA . TYR A 1 213 ? 1.188 -3.695 23.791 1.00 51.62 213 TYR A CA 1
ATOM 1675 C C . TYR A 1 213 ? 1.357 -4.982 24.615 1.00 51.62 213 TYR A C 1
ATOM 1677 O O . TYR A 1 213 ? 2.293 -5.745 24.382 1.00 51.62 213 TYR A O 1
ATOM 1685 N N . LYS A 1 214 ? 0.422 -5.287 25.527 1.00 51.22 214 LYS A N 1
ATOM 1686 C CA . LYS A 1 214 ? 0.459 -6.515 26.344 1.00 51.22 214 LYS A CA 1
ATOM 1687 C C . LYS A 1 214 ? 0.301 -7.790 25.507 1.00 51.22 214 LYS A C 1
ATOM 1689 O O . LYS A 1 214 ? 0.981 -8.775 25.783 1.00 51.22 214 LYS A O 1
ATOM 1694 N N . LEU A 1 215 ? -0.535 -7.780 24.467 1.00 51.41 215 LEU A N 1
ATOM 1695 C CA . LEU A 1 215 ? -0.685 -8.919 23.546 1.00 51.41 215 LEU A CA 1
ATOM 1696 C C . LEU A 1 215 ? 0.594 -9.206 22.749 1.00 51.41 215 LEU A C 1
ATOM 1698 O O . LEU A 1 215 ? 0.914 -10.368 22.508 1.00 51.41 215 LEU A O 1
ATOM 1702 N N . ILE A 1 216 ? 1.325 -8.158 22.362 1.00 42.38 216 ILE A N 1
ATOM 1703 C CA . ILE A 1 216 ? 2.604 -8.271 21.652 1.00 42.38 216 ILE A CA 1
ATOM 1704 C C . ILE A 1 216 ? 3.714 -8.720 22.615 1.00 42.38 216 ILE A C 1
ATOM 1706 O O . ILE A 1 216 ? 4.499 -9.602 22.277 1.00 42.38 216 ILE A O 1
ATOM 1710 N N . ALA A 1 217 ? 3.749 -8.173 23.834 1.00 38.50 217 ALA A N 1
ATOM 1711 C CA . ALA A 1 217 ? 4.788 -8.460 24.821 1.00 38.50 217 ALA A CA 1
ATOM 1712 C C . ALA A 1 217 ? 4.708 -9.884 25.404 1.00 38.50 217 ALA A C 1
ATOM 1714 O O . ALA A 1 217 ? 5.741 -10.520 25.573 1.00 38.50 217 ALA A O 1
ATOM 1715 N N . VAL A 1 218 ? 3.506 -10.415 25.668 1.00 37.19 218 VAL A N 1
ATOM 1716 C CA . VAL A 1 218 ? 3.314 -11.764 26.252 1.00 37.19 218 VAL A CA 1
ATOM 1717 C C . VAL A 1 218 ? 3.535 -12.893 25.227 1.00 37.19 218 VAL A C 1
ATOM 1719 O O . VAL A 1 218 ? 3.676 -14.054 25.601 1.00 37.19 218 VAL A O 1
ATOM 1722 N N . ALA A 1 219 ? 3.605 -12.567 23.933 1.00 34.41 219 ALA A N 1
ATOM 1723 C CA . ALA A 1 219 ? 3.955 -13.503 22.861 1.00 34.41 219 ALA A CA 1
ATOM 1724 C C . ALA A 1 219 ? 5.465 -13.519 22.515 1.00 34.41 219 ALA A C 1
ATOM 1726 O O . ALA A 1 219 ? 5.839 -14.093 21.487 1.00 34.41 219 ALA A O 1
ATOM 1727 N N . SER A 1 220 ? 6.306 -12.885 23.347 1.00 31.06 220 SER A N 1
ATOM 1728 C CA . SER A 1 220 ? 7.782 -12.879 23.267 1.00 31.06 220 SER A CA 1
ATOM 1729 C C . SER A 1 220 ? 8.382 -13.893 24.235 1.00 31.06 220 SER A C 1
ATOM 1731 O O . SER A 1 220 ? 9.428 -14.479 23.880 1.00 31.06 220 SER A O 1
#